Protein AF-A0A356D2C2-F1 (afdb_monomer_lite)

Sequence (206 aa):
MMIPSYLPSLNVTQFNHLFMDIIKPDIFETLCISARNGDFYSIEALNNIALRQDAIGQQAENELFNLFSGNQ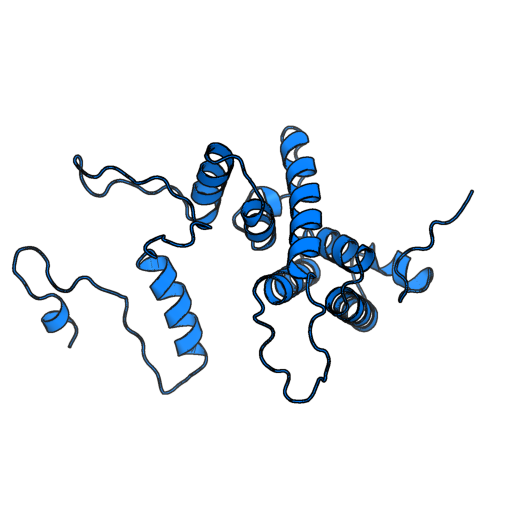SEKKGSANKIQKGVDSEIQKASLALYNIAHHNRTKNNNDMQKLHAPSKLLYIAGSTLTNITEKQALSMLLIGNQSAQSPNEQLGELDIWGENRMLQTDEINATTKKIARGTPDISINFPIGITHSHDNILNEII

pLDDT: mean 81.36, std 14.64, range [29.45, 95.75]

Secondary structure (DSSP, 8-state):
-PPP---TT--HHHHHHTTSSS--HHHHHHHHHHHHTT-HHHHHHHHHHHT-SSHHHHHHHHHHHHHHH------TT---PPPTTHHHHHHHHHHHHHHHHHHTTTS--GGGGGGTSS-HHHHHHHTT---HHHHHHHHHHHH-----SSTT--PPP--TT-TTPPPPHHHHHHHHHHHHHT-TT---PPP--SEETTEETHHHH-

Foldseek 3Di:
DDDPPADPQDDPVLVVLLPDPDRDPVSLVSLLLCLQQVNLRSLLSLLLCLLDPDPSVVVSLVSLLCLLVVVPDPPPPDPRDRPPCSNVSNQVSLLVLLVVCVVCVVPPDSSRVCSQAQGSSVVSPLLPDPDLVVQQVSQCRNPNDDDDPDPPDDDDRRHPNDPPDDDDQVRVCVVVVVVCVVPVVDDDDRDDDQDDPNDGVVVVVD

Structure (mmCIF, N/CA/C/O backbone):
data_AF-A0A356D2C2-F1
#
_entry.id   AF-A0A356D2C2-F1
#
loop_
_atom_site.group_PDB
_atom_site.id
_atom_site.type_symbol
_atom_site.label_atom_id
_atom_site.label_alt_id
_atom_site.label_comp_id
_atom_site.label_asym_id
_atom_site.label_entity_id
_atom_site.label_seq_id
_atom_site.pdbx_PDB_ins_code
_atom_site.Cartn_x
_atom_site.Cartn_y
_atom_site.Cartn_z
_atom_site.occupancy
_atom_site.B_iso_or_equiv
_atom_site.auth_seq_id
_atom_site.auth_comp_id
_atom_site.auth_asym_id
_atom_site.auth_atom_id
_atom_site.pdbx_PDB_model_num
ATOM 1 N N . MET A 1 1 ? -10.088 12.206 36.107 1.00 31.97 1 MET A N 1
ATOM 2 C CA . MET A 1 1 ? -9.794 11.257 35.015 1.00 31.97 1 MET A CA 1
ATOM 3 C C . MET A 1 1 ? -10.640 11.684 33.822 1.00 31.97 1 MET A C 1
ATOM 5 O O . MET A 1 1 ? -11.818 11.364 33.782 1.00 31.97 1 MET A O 1
ATOM 9 N N . MET A 1 2 ? -10.108 12.564 32.966 1.00 29.45 2 MET A N 1
ATOM 10 C CA . MET A 1 2 ? -10.837 13.078 31.798 1.00 29.45 2 MET A CA 1
ATOM 11 C C . MET A 1 2 ? -10.740 12.057 30.672 1.00 29.45 2 MET A C 1
ATOM 13 O O . MET A 1 2 ? -9.641 11.650 30.310 1.00 29.45 2 MET A O 1
ATOM 17 N N . ILE A 1 3 ? -11.892 11.646 30.158 1.00 33.12 3 ILE A N 1
ATOM 18 C CA . ILE A 1 3 ? -12.034 10.825 28.959 1.00 33.12 3 ILE A CA 1
ATOM 19 C C . ILE A 1 3 ? -11.766 11.763 27.772 1.00 33.12 3 ILE A C 1
ATOM 21 O O . ILE A 1 3 ? -12.518 12.728 27.622 1.00 33.12 3 ILE A O 1
ATOM 25 N N . PRO A 1 4 ? -10.718 11.561 26.954 1.00 40.91 4 PRO A N 1
ATOM 26 C CA . PRO A 1 4 ? -10.576 12.316 25.719 1.00 40.91 4 PRO A CA 1
ATOM 27 C C . PRO A 1 4 ? -11.772 12.013 24.820 1.00 40.91 4 PRO A C 1
ATOM 29 O O . PRO A 1 4 ? -12.200 10.870 24.686 1.00 40.91 4 PRO A O 1
ATOM 32 N N . SER A 1 5 ? -12.351 13.048 24.236 1.00 42.09 5 SER A N 1
ATOM 33 C CA . SER A 1 5 ? -13.370 12.962 23.198 1.00 42.09 5 SER A CA 1
ATOM 34 C C . SER A 1 5 ? -12.773 12.283 21.959 1.00 42.09 5 SER A C 1
ATOM 36 O O . SER A 1 5 ? -12.148 12.939 21.130 1.00 42.09 5 SER A O 1
ATOM 38 N N . TYR A 1 6 ? -12.901 10.959 21.888 1.00 53.69 6 TYR A N 1
ATOM 39 C CA . TYR A 1 6 ? -12.392 10.114 20.810 1.00 53.69 6 TYR A CA 1
ATOM 40 C C . TYR A 1 6 ? -13.394 10.043 19.655 1.00 53.69 6 TYR A C 1
ATOM 42 O O . TYR A 1 6 ? -14.570 9.824 19.910 1.00 53.69 6 TYR A O 1
ATOM 50 N N . LEU A 1 7 ? -12.901 10.187 18.416 1.00 57.88 7 LEU A N 1
ATOM 51 C CA . LEU A 1 7 ? -13.598 9.964 17.136 1.00 57.88 7 LEU A CA 1
ATOM 52 C C . LEU A 1 7 ? -15.005 10.596 17.055 1.00 57.88 7 LEU A C 1
ATOM 54 O O . LEU A 1 7 ? -15.968 9.989 17.516 1.00 57.88 7 LEU A O 1
ATOM 58 N N . PRO A 1 8 ? -15.179 11.767 16.412 1.00 59.25 8 PRO A N 1
ATOM 59 C CA . PRO A 1 8 ? -16.431 12.533 16.465 1.00 59.25 8 PRO A CA 1
ATOM 60 C C . PRO A 1 8 ? -17.688 11.805 15.944 1.00 59.25 8 PRO A C 1
ATOM 62 O O . PRO A 1 8 ? -18.794 12.302 16.146 1.00 59.25 8 PRO A O 1
ATOM 65 N N . SER A 1 9 ? -17.554 10.640 15.303 1.00 63.78 9 SER A N 1
ATOM 66 C CA . SER A 1 9 ? -18.664 9.811 14.814 1.00 63.78 9 SER A CA 1
ATOM 67 C C . SER A 1 9 ? -18.968 8.555 15.639 1.00 63.78 9 SER A C 1
ATOM 69 O O . SER A 1 9 ? -20.024 7.956 15.430 1.00 63.78 9 SER A O 1
ATOM 71 N N . LEU A 1 10 ? -18.092 8.132 16.558 1.00 72.19 10 LEU A N 1
ATOM 72 C CA . LEU A 1 10 ? -18.244 6.868 17.284 1.00 72.19 10 LEU A CA 1
ATOM 73 C C . LEU A 1 10 ? -18.564 7.113 18.760 1.00 72.19 10 LEU A C 1
ATOM 75 O O . LEU A 1 10 ? -17.909 7.891 19.445 1.00 72.19 10 LEU A O 1
ATOM 79 N N . ASN A 1 11 ? -19.560 6.399 19.284 1.00 78.50 11 ASN A N 1
ATOM 80 C CA . ASN A 1 11 ? -19.806 6.378 20.724 1.00 78.50 11 ASN A CA 1
ATOM 81 C C . ASN A 1 11 ? -18.763 5.510 21.457 1.00 78.50 11 ASN A C 1
ATOM 83 O O . ASN A 1 11 ? -18.044 4.722 20.845 1.00 78.50 11 ASN A O 1
ATOM 87 N N . VAL A 1 12 ? -18.707 5.607 22.789 1.00 75.81 12 VAL A N 1
ATOM 88 C CA . VAL A 1 12 ? -17.716 4.893 23.624 1.00 75.81 12 VAL A CA 1
ATOM 89 C C . VAL A 1 12 ? -17.731 3.376 23.393 1.00 75.81 12 VAL A C 1
ATOM 91 O O . VAL A 1 12 ? -16.678 2.745 23.317 1.00 75.81 12 VAL A O 1
ATOM 94 N N . THR A 1 13 ? -18.911 2.771 23.241 1.00 76.88 13 THR A N 1
ATOM 95 C CA . THR A 1 13 ? -19.039 1.331 22.977 1.00 76.88 13 THR A CA 1
ATOM 96 C C . THR A 1 13 ? -18.493 0.962 21.599 1.00 76.88 13 THR A C 1
ATOM 98 O O . THR A 1 13 ? -17.830 -0.063 21.459 1.00 76.88 13 THR A O 1
ATOM 101 N N . GLN A 1 14 ? -18.733 1.797 20.587 1.00 75.19 14 GLN A N 1
ATOM 102 C CA . GLN A 1 14 ? -18.210 1.602 19.237 1.00 75.19 14 GLN A CA 1
ATOM 103 C C . GLN A 1 14 ? -16.695 1.824 19.169 1.00 75.19 14 GLN A C 1
ATOM 105 O O . GLN A 1 14 ? -16.006 1.050 18.512 1.00 75.19 14 GLN A O 1
ATOM 110 N N . PHE A 1 15 ? -16.170 2.819 19.890 1.00 75.62 15 PHE A N 1
ATOM 111 C CA . PHE A 1 15 ? -14.734 3.069 20.019 1.00 75.62 15 PHE A CA 1
ATOM 112 C C . PHE A 1 15 ? -14.008 1.862 20.618 1.00 75.62 15 PHE A C 1
ATOM 114 O O . PHE A 1 15 ? -13.053 1.360 20.032 1.00 75.62 15 PHE A O 1
ATOM 121 N N . ASN A 1 16 ? -14.505 1.330 21.738 1.00 75.19 16 ASN A N 1
ATOM 122 C CA . ASN A 1 16 ? -13.913 0.151 22.376 1.00 75.19 16 ASN A CA 1
ATOM 123 C C . ASN A 1 16 ? -13.924 -1.079 21.451 1.00 75.19 16 ASN A C 1
ATOM 125 O O . ASN A 1 16 ? -13.032 -1.920 21.522 1.00 75.19 16 ASN A O 1
ATOM 129 N N . HIS A 1 17 ? -14.898 -1.160 20.541 1.00 76.44 17 HIS A N 1
ATOM 130 C CA . HIS A 1 17 ? -15.003 -2.243 19.569 1.00 76.44 17 HIS A CA 1
ATOM 131 C C . HIS A 1 17 ? -13.906 -2.214 18.489 1.00 76.44 17 HIS A C 1
ATOM 133 O O . HIS A 1 17 ? -13.662 -3.237 17.849 1.00 76.44 17 HIS A O 1
ATOM 139 N N . LEU A 1 18 ? -13.232 -1.077 18.276 1.00 76.00 18 LEU A N 1
ATOM 140 C CA . LEU A 1 18 ? -12.108 -0.974 17.334 1.00 76.00 18 LEU A CA 1
ATOM 141 C C . LEU A 1 18 ? -10.886 -1.782 17.793 1.00 76.00 18 LEU A C 1
ATOM 143 O O . LEU A 1 18 ? -10.078 -2.202 16.968 1.00 76.00 18 LEU A O 1
ATOM 147 N N . PHE A 1 19 ? -10.779 -2.030 19.099 1.00 75.69 19 PHE A N 1
ATOM 148 C CA . PHE A 1 19 ? -9.693 -2.791 19.718 1.00 75.69 19 PHE A CA 1
ATOM 149 C C . PHE A 1 19 ? -10.025 -4.278 19.890 1.00 75.69 19 PHE A C 1
ATOM 151 O O . PHE A 1 19 ? -9.239 -5.016 20.475 1.00 75.69 19 PHE A O 1
ATOM 158 N N . MET A 1 20 ? -11.189 -4.726 19.410 1.00 76.00 20 MET A N 1
ATOM 159 C CA . MET A 1 20 ? -11.561 -6.139 19.426 1.00 76.00 20 MET A CA 1
ATOM 160 C C . MET A 1 20 ? -10.978 -6.878 18.215 1.00 76.00 20 MET A C 1
ATOM 162 O O . MET A 1 20 ? -10.818 -6.312 17.127 1.00 76.00 20 MET A O 1
ATOM 166 N N . ASP A 1 21 ? -10.757 -8.184 18.378 1.00 70.44 21 ASP A N 1
ATOM 167 C CA . ASP A 1 21 ? -10.304 -9.076 17.300 1.00 70.44 21 ASP A CA 1
ATOM 168 C C . ASP A 1 21 ? -11.266 -9.083 16.109 1.00 70.44 21 ASP A C 1
ATOM 170 O O . ASP A 1 21 ? -10.861 -9.270 14.968 1.00 70.44 21 ASP A O 1
ATOM 174 N N . ILE A 1 22 ? -12.549 -8.815 16.340 1.00 79.69 22 ILE A N 1
ATOM 175 C CA . ILE A 1 22 ? -13.546 -8.663 15.284 1.00 79.69 22 ILE A CA 1
ATOM 176 C C . ILE A 1 22 ? -14.111 -7.254 15.395 1.00 79.69 22 ILE A C 1
ATOM 178 O O . ILE A 1 22 ? -14.703 -6.913 16.414 1.00 79.69 22 ILE A O 1
ATOM 182 N N . ILE A 1 23 ? -13.955 -6.442 14.347 1.00 83.44 23 ILE A N 1
ATOM 183 C CA . ILE A 1 23 ? -14.614 -5.136 14.232 1.00 83.44 23 ILE A CA 1
ATOM 184 C C . ILE A 1 23 ? -15.923 -5.339 13.469 1.00 83.44 23 ILE A C 1
ATOM 186 O O . ILE A 1 23 ? -15.938 -5.972 12.413 1.00 83.44 23 ILE A O 1
ATOM 190 N N . LYS A 1 24 ? -17.039 -4.819 13.994 1.00 84.62 24 LYS A N 1
ATOM 191 C CA . LYS A 1 24 ? -18.325 -4.886 13.287 1.00 84.62 24 LYS A CA 1
ATOM 192 C C . LYS A 1 24 ? -18.246 -4.096 11.971 1.00 84.62 24 LYS A C 1
ATOM 194 O O . LYS A 1 24 ? -17.762 -2.961 12.010 1.00 84.62 24 LYS A O 1
ATOM 199 N N . PRO A 1 25 ? -18.772 -4.630 10.852 1.00 85.56 25 PRO A N 1
ATOM 200 C CA . PRO A 1 25 ? -18.730 -3.958 9.552 1.00 85.56 25 PRO A CA 1
ATOM 201 C C . PRO A 1 25 ? -19.264 -2.522 9.585 1.00 85.56 25 PRO A C 1
ATOM 203 O O . PRO A 1 25 ? -18.605 -1.625 9.073 1.00 85.56 25 PRO A O 1
ATOM 206 N N . ASP A 1 26 ? -20.380 -2.282 10.278 1.00 85.00 26 ASP A N 1
ATOM 207 C CA . ASP A 1 26 ? -21.005 -0.954 10.360 1.00 85.00 26 ASP A CA 1
ATOM 208 C C . ASP A 1 26 ? -20.101 0.086 11.050 1.00 85.00 26 ASP A C 1
ATOM 210 O O . ASP A 1 26 ? -20.055 1.256 10.663 1.00 85.00 26 ASP A O 1
ATOM 214 N N . ILE A 1 27 ? -19.343 -0.339 12.071 1.00 85.81 27 ILE A N 1
ATOM 215 C CA . ILE A 1 27 ? -18.403 0.527 12.802 1.00 85.81 27 ILE A CA 1
ATOM 216 C C . ILE A 1 27 ? -17.216 0.863 11.899 1.00 85.81 27 ILE A C 1
ATOM 218 O O . ILE A 1 27 ? -16.795 2.018 11.830 1.00 85.81 27 ILE A O 1
ATOM 222 N N . PHE A 1 28 ? -16.705 -0.138 11.180 1.00 88.19 28 PHE A N 1
ATOM 223 C CA . PHE A 1 28 ? -15.621 0.045 10.224 1.00 88.19 28 PHE A CA 1
ATOM 224 C C . PHE A 1 28 ? -16.032 0.971 9.069 1.00 88.19 28 PHE A C 1
ATOM 226 O O . PHE A 1 28 ? -15.293 1.887 8.720 1.00 88.19 28 PHE A O 1
ATOM 233 N N . GLU A 1 29 ? -17.236 0.805 8.519 1.00 88.19 29 GLU A N 1
ATOM 234 C CA . GLU A 1 29 ? -17.764 1.689 7.478 1.00 88.19 29 GLU A CA 1
ATOM 235 C C . GLU A 1 29 ? -17.932 3.131 7.973 1.00 88.19 29 GLU A C 1
ATOM 237 O O . GLU A 1 29 ? -17.514 4.063 7.282 1.00 88.19 29 GLU A O 1
ATOM 242 N N . THR A 1 30 ? -18.459 3.322 9.186 1.00 88.19 30 THR A N 1
ATOM 243 C CA . THR A 1 30 ? -18.568 4.653 9.808 1.00 88.19 30 THR A CA 1
ATOM 244 C C . THR A 1 30 ? -17.202 5.332 9.909 1.00 88.19 30 THR A C 1
ATOM 246 O O . THR A 1 30 ? -17.056 6.497 9.535 1.00 88.19 30 THR A O 1
ATOM 249 N N . LEU A 1 31 ? -16.183 4.587 10.340 1.00 88.81 31 LEU A N 1
ATOM 250 C CA . LEU A 1 31 ? -14.813 5.078 10.440 1.00 88.81 31 LEU A CA 1
ATOM 251 C C . LEU A 1 31 ? -14.243 5.484 9.068 1.00 88.81 31 LEU A C 1
ATOM 253 O O . LEU A 1 31 ? -13.679 6.569 8.927 1.00 88.81 31 LEU A O 1
ATOM 257 N N . CYS A 1 32 ? -14.444 4.657 8.038 1.00 88.50 32 CYS A N 1
ATOM 258 C CA . CYS A 1 32 ? -14.030 4.958 6.665 1.00 88.50 32 CYS A CA 1
ATOM 259 C C . CYS A 1 32 ? -14.715 6.217 6.112 1.00 88.50 32 CYS A C 1
ATOM 261 O O . CYS A 1 32 ? -14.076 7.024 5.437 1.00 88.50 32 CYS A O 1
ATOM 263 N N . ILE A 1 33 ? -16.005 6.417 6.401 1.00 86.94 33 ILE A N 1
ATOM 264 C CA . ILE A 1 33 ? -16.740 7.628 6.006 1.00 86.94 33 ILE A CA 1
ATOM 265 C C . ILE A 1 33 ? -16.156 8.865 6.698 1.00 86.94 33 ILE A C 1
ATOM 267 O O . ILE A 1 33 ? -15.904 9.870 6.035 1.00 86.94 33 ILE A O 1
ATOM 271 N N . SER A 1 34 ? -15.899 8.801 8.004 1.00 87.31 34 SER A N 1
ATOM 272 C CA . SER A 1 34 ? -15.293 9.917 8.738 1.00 87.31 34 SER A CA 1
ATOM 273 C C . SER A 1 34 ? -13.891 10.254 8.227 1.00 87.31 34 SER A C 1
ATOM 275 O O . SER A 1 34 ? -13.589 11.427 8.009 1.00 87.31 34 SER A O 1
ATOM 277 N N . ALA A 1 35 ? -13.069 9.247 7.928 1.00 87.81 35 ALA A N 1
ATOM 278 C CA . ALA A 1 35 ? -11.748 9.455 7.341 1.00 87.81 35 ALA A CA 1
ATOM 279 C C . ALA A 1 35 ? -11.811 10.084 5.936 1.00 87.81 35 ALA A C 1
ATOM 281 O O . ALA A 1 35 ? -11.044 10.998 5.637 1.00 87.81 35 ALA A O 1
ATOM 282 N N . ARG A 1 36 ? -12.769 9.675 5.088 1.00 86.62 36 ARG A N 1
ATOM 283 C CA . ARG A 1 36 ? -13.028 10.299 3.769 1.00 86.62 36 ARG A CA 1
ATOM 284 C C . ARG A 1 36 ? -13.369 11.785 3.865 1.00 86.62 36 ARG A C 1
ATOM 286 O O . ARG A 1 36 ? -13.024 12.556 2.970 1.00 86.62 36 ARG A O 1
ATOM 293 N N . ASN A 1 37 ? -14.032 12.173 4.951 1.00 84.56 37 ASN A N 1
ATOM 294 C CA . ASN A 1 37 ? -14.386 13.560 5.238 1.00 84.56 37 ASN A CA 1
ATOM 295 C C . ASN A 1 37 ? -13.216 14.366 5.837 1.00 84.56 37 ASN A C 1
ATOM 297 O O . ASN A 1 37 ? -13.381 15.553 6.106 1.00 84.56 37 ASN A O 1
ATOM 301 N N . GLY A 1 38 ? -12.043 13.752 6.031 1.00 82.31 38 GLY A N 1
ATOM 302 C CA . GLY A 1 38 ? -10.857 14.412 6.577 1.00 82.31 38 GLY A CA 1
ATOM 303 C C . GLY A 1 38 ? -10.803 14.472 8.097 1.00 82.31 38 GLY A C 1
ATOM 304 O O . GLY A 1 38 ? -10.071 15.298 8.635 1.00 82.31 38 GLY A O 1
ATOM 305 N N . ASP A 1 39 ? -11.549 13.618 8.804 1.00 87.94 39 ASP A N 1
ATOM 306 C CA . ASP A 1 39 ? -11.400 13.512 10.254 1.00 87.94 39 ASP A CA 1
ATOM 307 C C . ASP A 1 39 ? -10.049 12.880 10.618 1.00 87.94 39 ASP A C 1
ATOM 309 O O . ASP A 1 39 ? -9.803 11.697 10.366 1.00 87.94 39 ASP A O 1
ATOM 313 N N . PHE A 1 40 ? -9.186 13.682 11.240 1.00 86.50 40 PHE A N 1
ATOM 314 C CA . PHE A 1 40 ? -7.829 13.298 11.621 1.00 86.50 40 PHE A CA 1
ATOM 315 C C . PHE A 1 40 ? -7.801 12.058 12.525 1.00 86.50 40 PHE A C 1
ATOM 317 O O . PHE A 1 40 ? -7.078 11.104 12.245 1.00 86.50 40 PHE A O 1
ATOM 324 N N . TYR A 1 41 ? -8.639 12.022 13.564 1.00 88.06 41 TYR A N 1
ATOM 325 C CA . TYR A 1 41 ? -8.669 10.896 14.499 1.00 88.06 41 TYR A CA 1
ATOM 326 C C . TYR A 1 41 ? -9.104 9.598 13.813 1.00 88.06 41 TYR A C 1
ATOM 328 O O . TYR A 1 41 ? -8.574 8.530 14.118 1.00 88.06 41 TYR A O 1
ATOM 336 N N . SER A 1 42 ? -10.043 9.674 12.866 1.00 90.19 42 SER A N 1
ATOM 337 C CA . SER A 1 42 ? -10.487 8.516 12.083 1.00 90.19 42 SER A CA 1
ATOM 338 C C . SER A 1 42 ? -9.383 7.999 11.173 1.00 90.19 42 SER A C 1
ATOM 340 O O . SER A 1 42 ? -9.207 6.787 11.050 1.00 90.19 42 SER A O 1
ATOM 342 N N . ILE A 1 43 ? -8.603 8.904 10.579 1.00 90.81 43 ILE A N 1
ATOM 343 C CA . ILE A 1 43 ? -7.419 8.559 9.788 1.00 90.81 43 ILE A CA 1
ATOM 344 C C . ILE A 1 43 ? -6.361 7.878 10.667 1.00 90.81 43 ILE A C 1
ATOM 346 O O . ILE A 1 43 ? -5.820 6.846 10.266 1.00 90.81 43 ILE A O 1
ATOM 350 N N . GLU A 1 44 ? -6.088 8.391 11.869 1.00 90.62 44 GLU A N 1
ATOM 351 C CA . GLU A 1 44 ? -5.161 7.758 12.819 1.00 90.62 44 GLU A CA 1
ATOM 352 C C . GLU A 1 44 ? -5.647 6.374 13.269 1.00 90.62 44 GLU A C 1
ATOM 354 O O . GLU A 1 44 ? -4.880 5.409 13.284 1.00 90.62 44 GLU A O 1
ATOM 359 N N . ALA A 1 45 ? -6.932 6.241 13.599 1.00 90.94 45 ALA A N 1
ATOM 360 C CA . ALA A 1 45 ? -7.521 4.966 13.989 1.00 90.94 45 ALA A CA 1
ATOM 361 C C . ALA A 1 45 ? -7.457 3.938 12.847 1.00 90.94 45 ALA A C 1
ATOM 363 O O . ALA A 1 45 ? -7.081 2.790 13.086 1.00 90.94 45 ALA A O 1
ATOM 364 N N . LEU A 1 46 ? -7.740 4.341 11.602 1.00 92.69 46 LEU A N 1
ATOM 365 C CA . LEU A 1 46 ? -7.561 3.477 10.430 1.00 92.69 46 LEU A CA 1
ATOM 366 C C . LEU A 1 46 ? -6.103 3.079 10.221 1.00 92.69 46 LEU A C 1
ATOM 368 O O . LEU A 1 46 ? -5.846 1.922 9.902 1.00 92.69 46 LEU A O 1
ATOM 372 N N . ASN A 1 47 ? -5.156 4.000 10.416 1.00 92.62 47 ASN A N 1
ATOM 373 C CA . ASN A 1 47 ? -3.723 3.709 10.330 1.00 92.62 47 ASN A CA 1
ATOM 374 C C . ASN A 1 47 ? -3.313 2.637 11.351 1.00 92.62 47 ASN A C 1
ATOM 376 O O . ASN A 1 47 ? -2.609 1.693 11.001 1.00 92.62 47 ASN A O 1
ATOM 380 N N . ASN A 1 48 ? -3.820 2.721 12.583 1.00 90.75 48 ASN A N 1
ATOM 381 C CA . ASN A 1 48 ? -3.589 1.697 13.602 1.00 90.75 48 ASN A CA 1
ATOM 382 C C . ASN A 1 48 ? -4.238 0.353 13.239 1.00 90.75 48 ASN A C 1
ATOM 384 O O . ASN A 1 48 ? -3.597 -0.689 13.352 1.00 90.75 48 ASN A O 1
ATOM 388 N N . ILE A 1 49 ? -5.486 0.352 12.756 1.00 91.88 49 ILE A N 1
ATOM 389 C CA . ILE A 1 49 ? -6.165 -0.876 12.308 1.00 91.88 49 ILE A CA 1
ATOM 390 C C . ILE A 1 49 ? -5.409 -1.511 11.135 1.00 91.88 49 ILE A C 1
ATOM 392 O O . ILE A 1 49 ? -5.280 -2.732 11.086 1.00 91.88 49 ILE A O 1
ATOM 396 N N . ALA A 1 50 ? -4.863 -0.705 10.222 1.00 93.50 50 ALA A N 1
ATOM 397 C CA . ALA A 1 50 ? -4.114 -1.174 9.062 1.00 93.50 50 ALA A CA 1
ATOM 398 C C . ALA A 1 50 ? -2.863 -1.985 9.427 1.00 93.50 50 ALA A C 1
ATOM 400 O O . ALA A 1 50 ? -2.440 -2.807 8.615 1.00 93.50 50 ALA A O 1
ATOM 401 N N . LEU A 1 51 ? -2.308 -1.819 10.634 1.00 90.75 51 LEU A N 1
ATOM 402 C CA . LEU A 1 51 ? -1.181 -2.617 11.131 1.00 90.75 51 LEU A CA 1
ATOM 403 C C . LEU A 1 51 ? -1.544 -4.087 11.390 1.00 90.75 51 LEU A C 1
ATOM 405 O O . LEU A 1 51 ? -0.662 -4.948 11.363 1.00 90.75 51 LEU A O 1
ATOM 409 N N . ARG A 1 52 ? -2.832 -4.399 11.590 1.00 90.06 52 ARG A N 1
ATOM 410 C CA . ARG A 1 52 ? -3.301 -5.777 11.786 1.00 90.06 52 ARG A CA 1
ATOM 411 C C . ARG A 1 52 ? -2.972 -6.640 10.565 1.00 90.06 52 ARG A C 1
ATOM 413 O O . ARG A 1 52 ? -3.054 -6.195 9.417 1.00 90.06 52 ARG A O 1
ATOM 420 N N . GLN A 1 53 ? -2.644 -7.904 10.825 1.00 88.38 53 GLN A N 1
ATOM 421 C CA . GLN A 1 53 ? -2.312 -8.898 9.792 1.00 88.38 53 GLN A CA 1
ATOM 422 C C . GLN A 1 53 ? -3.534 -9.670 9.272 1.00 88.38 53 GLN A C 1
ATOM 424 O O . GLN A 1 53 ? -3.410 -10.540 8.415 1.00 88.38 53 GLN A O 1
ATOM 429 N N . ASP A 1 54 ? -4.719 -9.374 9.797 1.00 89.44 54 ASP A N 1
ATOM 430 C CA . ASP A 1 54 ? -5.965 -10.016 9.395 1.00 89.44 54 ASP A CA 1
ATOM 431 C C . ASP A 1 54 ? -6.652 -9.301 8.217 1.00 89.44 54 ASP A C 1
ATOM 433 O O . ASP A 1 54 ? -6.186 -8.291 7.678 1.00 89.44 54 ASP A O 1
ATOM 437 N N . ALA A 1 55 ? -7.803 -9.842 7.809 1.00 90.19 55 ALA A N 1
ATOM 438 C CA . ALA A 1 55 ? -8.597 -9.304 6.710 1.00 90.19 55 ALA A CA 1
ATOM 439 C C . ALA A 1 55 ? -9.044 -7.851 6.947 1.00 90.19 55 ALA A C 1
ATOM 441 O O . ALA A 1 55 ? -9.101 -7.076 5.993 1.00 90.19 55 ALA A O 1
ATOM 442 N N . ILE A 1 56 ? -9.330 -7.465 8.196 1.00 89.94 56 ILE A N 1
ATOM 443 C CA . ILE A 1 56 ? -9.747 -6.099 8.536 1.00 89.94 56 ILE A CA 1
ATOM 444 C C . ILE A 1 56 ? -8.569 -5.134 8.402 1.00 89.94 56 ILE A C 1
ATOM 446 O O . ILE A 1 56 ? -8.718 -4.068 7.807 1.00 89.94 56 ILE A O 1
ATOM 450 N N . GLY A 1 57 ? -7.378 -5.525 8.858 1.00 91.62 57 GLY A N 1
ATOM 451 C CA . GLY A 1 57 ? -6.160 -4.749 8.642 1.00 91.62 57 GLY A CA 1
ATOM 452 C C . GLY A 1 57 ? -5.839 -4.567 7.162 1.00 91.62 57 GLY A C 1
ATOM 453 O O . GLY A 1 57 ? -5.495 -3.466 6.733 1.00 91.62 57 GLY A O 1
ATOM 454 N N . GLN A 1 58 ? -6.019 -5.608 6.343 1.00 92.75 58 GLN A N 1
ATOM 455 C CA . GLN A 1 58 ? -5.857 -5.492 4.891 1.00 92.75 58 GLN A CA 1
ATOM 456 C C . GLN A 1 58 ? -6.897 -4.555 4.258 1.00 92.75 58 GLN A C 1
ATOM 458 O O . GLN A 1 58 ? -6.566 -3.801 3.342 1.00 92.75 58 GLN A O 1
ATOM 463 N N . GLN A 1 59 ? -8.148 -4.586 4.725 1.00 92.88 59 GLN A N 1
ATOM 464 C CA . GLN A 1 59 ? -9.201 -3.678 4.263 1.00 92.88 59 GLN A CA 1
ATOM 465 C C . GLN A 1 59 ? -8.904 -2.223 4.639 1.00 92.88 59 GLN A C 1
ATOM 467 O O . GLN A 1 59 ? -9.022 -1.353 3.780 1.00 92.88 59 GLN A O 1
ATOM 472 N N . ALA A 1 60 ? -8.471 -1.964 5.875 1.00 93.56 60 ALA A N 1
ATOM 473 C CA . ALA A 1 60 ? -8.091 -0.629 6.337 1.00 93.56 60 ALA A CA 1
ATOM 474 C C . ALA A 1 60 ? -6.907 -0.071 5.539 1.00 93.56 60 ALA A C 1
ATOM 476 O O . ALA A 1 60 ? -6.949 1.062 5.066 1.00 93.56 60 ALA A O 1
ATOM 477 N N . GLU A 1 61 ? -5.886 -0.896 5.313 1.00 95.44 61 GLU A N 1
ATOM 478 C CA . GLU A 1 61 ? -4.736 -0.542 4.485 1.00 95.44 61 GLU A CA 1
ATOM 479 C C . GLU A 1 61 ? -5.141 -0.232 3.033 1.00 95.44 61 GLU A C 1
ATOM 481 O O . GLU A 1 61 ? -4.662 0.733 2.435 1.00 95.44 61 GLU A O 1
ATOM 486 N N . ASN A 1 62 ? -6.049 -1.027 2.459 1.00 94.12 62 ASN A N 1
ATOM 487 C CA . ASN A 1 62 ? -6.577 -0.778 1.120 1.00 94.12 62 ASN A CA 1
ATOM 488 C C . ASN A 1 62 ? -7.359 0.536 1.054 1.00 94.12 62 ASN A C 1
ATOM 490 O O . ASN A 1 62 ? -7.187 1.282 0.094 1.00 94.12 62 ASN A O 1
ATOM 494 N N . GLU A 1 63 ? -8.197 0.821 2.052 1.00 92.56 63 GLU A N 1
ATOM 495 C CA . GLU A 1 63 ? -8.968 2.061 2.112 1.00 92.56 63 GLU A CA 1
ATOM 496 C C . GLU A 1 63 ? -8.044 3.279 2.213 1.00 92.56 63 GLU A C 1
ATOM 498 O O . GLU A 1 63 ? -8.168 4.189 1.397 1.00 92.56 63 GLU A O 1
ATOM 503 N N . LEU A 1 64 ? -7.067 3.269 3.128 1.00 94.06 64 LEU A N 1
ATOM 504 C CA . LEU A 1 64 ? -6.073 4.342 3.250 1.00 94.06 64 LEU A CA 1
ATOM 505 C C . LEU A 1 64 ? -5.331 4.575 1.934 1.00 94.06 64 LEU A C 1
ATOM 507 O O . LEU A 1 64 ? -5.197 5.714 1.496 1.00 94.06 64 LEU A O 1
ATOM 511 N N . PHE A 1 65 ? -4.897 3.504 1.267 1.00 94.06 65 PHE A N 1
ATOM 512 C CA . PHE A 1 65 ? -4.213 3.618 -0.017 1.00 94.06 65 PHE A CA 1
ATOM 513 C C . PHE A 1 65 ? -5.120 4.154 -1.128 1.00 94.06 65 PHE A C 1
ATOM 515 O O . PHE A 1 65 ? -4.668 4.934 -1.963 1.00 94.06 65 PHE A O 1
ATOM 522 N N . ASN A 1 66 ? -6.398 3.773 -1.153 1.00 90.88 66 ASN A N 1
ATOM 523 C CA . ASN A 1 66 ? -7.359 4.301 -2.123 1.00 90.88 66 ASN A CA 1
ATOM 524 C C . ASN A 1 66 ? -7.618 5.798 -1.901 1.00 90.88 66 ASN A C 1
ATOM 526 O O . ASN A 1 66 ? -7.705 6.545 -2.873 1.00 90.88 66 ASN A O 1
ATOM 530 N N . LEU A 1 67 ? -7.711 6.239 -0.641 1.00 89.50 67 LEU A N 1
ATOM 531 C CA . LEU A 1 67 ? -7.849 7.656 -0.291 1.00 89.50 67 LEU A CA 1
ATOM 532 C C . LEU A 1 67 ? -6.593 8.451 -0.653 1.00 89.50 67 LEU A C 1
ATOM 534 O O . LEU A 1 67 ? -6.699 9.510 -1.261 1.00 89.50 67 LEU A O 1
ATOM 538 N N . PHE A 1 68 ? -5.419 7.907 -0.340 1.00 91.94 68 PHE A N 1
ATOM 539 C CA . PHE A 1 68 ? -4.125 8.501 -0.660 1.00 91.94 68 PHE A CA 1
ATOM 540 C C . PHE A 1 68 ? -3.880 8.620 -2.175 1.00 91.94 68 PHE A C 1
ATOM 542 O O . PHE A 1 68 ? -3.467 9.667 -2.655 1.00 91.94 68 PHE A O 1
ATOM 549 N N . SER A 1 69 ? -4.154 7.560 -2.942 1.00 87.69 69 SER A N 1
ATOM 550 C CA . SER A 1 69 ? -3.901 7.521 -4.393 1.00 87.69 69 SER A CA 1
ATOM 551 C C . SER A 1 69 ? -4.966 8.227 -5.236 1.00 87.69 69 SER A C 1
ATOM 553 O O . SER A 1 69 ? -4.828 8.299 -6.454 1.00 87.69 69 SER A O 1
ATOM 555 N N . GLY A 1 70 ? -6.061 8.685 -4.623 1.00 81.44 70 GLY A N 1
ATOM 556 C CA . GLY A 1 70 ? -7.216 9.227 -5.342 1.00 81.44 70 GLY A CA 1
ATOM 557 C C . GLY A 1 70 ? -8.017 8.182 -6.134 1.00 81.44 70 GLY A C 1
ATOM 558 O O . GLY A 1 70 ? -8.987 8.540 -6.796 1.00 81.44 70 GLY A O 1
ATOM 559 N N . ASN A 1 71 ? -7.672 6.890 -6.044 1.00 62.97 71 ASN A N 1
ATOM 560 C CA . ASN A 1 71 ? -8.316 5.782 -6.763 1.00 62.97 71 ASN A CA 1
ATOM 561 C C . ASN A 1 71 ? -9.621 5.294 -6.112 1.00 62.97 71 ASN A C 1
ATOM 563 O O . ASN A 1 71 ? -9.924 4.097 -6.121 1.00 62.97 71 ASN A O 1
ATOM 567 N N . GLN A 1 72 ? -10.442 6.190 -5.568 1.00 57.09 72 GLN A N 1
ATOM 568 C CA . GLN A 1 72 ? -11.837 5.833 -5.335 1.00 57.09 72 GLN A CA 1
ATOM 569 C C . GLN A 1 72 ? -12.524 5.890 -6.695 1.00 57.09 72 GLN A C 1
ATOM 571 O O . GLN A 1 72 ? -12.990 6.943 -7.128 1.00 57.09 72 GLN A O 1
ATOM 576 N N . SER A 1 73 ? -12.536 4.739 -7.382 1.00 41.50 73 SER A N 1
ATOM 577 C CA . SER A 1 73 ? -13.453 4.482 -8.487 1.00 41.50 73 SER A CA 1
ATOM 578 C C . SER A 1 73 ? -14.784 5.095 -8.109 1.00 41.50 73 SER A C 1
ATOM 580 O O . SER A 1 73 ? -15.282 4.805 -7.019 1.00 41.50 73 SER A O 1
ATOM 582 N N . GLU A 1 74 ? -15.315 5.940 -8.981 1.00 39.06 74 GLU A N 1
ATOM 583 C CA . GLU A 1 74 ? -16.684 6.412 -8.950 1.00 39.06 74 GLU A CA 1
ATOM 584 C C . GLU A 1 74 ? -17.603 5.297 -8.421 1.00 39.06 74 GLU A C 1
ATOM 586 O O . GLU A 1 74 ? -18.077 4.442 -9.172 1.00 39.06 74 GLU A O 1
ATOM 591 N N . LYS A 1 75 ? -17.898 5.286 -7.115 1.00 41.59 75 LYS A N 1
ATOM 592 C CA . LYS A 1 75 ? -19.144 4.705 -6.638 1.00 41.59 75 LYS A CA 1
ATOM 593 C C . LYS A 1 75 ? -20.186 5.658 -7.195 1.00 41.59 75 LYS A C 1
ATOM 595 O O . LYS A 1 75 ? -20.539 6.640 -6.543 1.00 41.59 75 LYS A O 1
ATOM 600 N N . LYS A 1 76 ? -20.554 5.425 -8.461 1.00 35.06 76 LYS A N 1
ATOM 601 C CA . LYS A 1 76 ? -21.574 6.142 -9.221 1.00 35.06 76 LYS A CA 1
ATOM 602 C C . LYS A 1 76 ? -22.757 6.371 -8.284 1.00 35.06 76 LYS A C 1
ATOM 604 O O . LYS A 1 76 ? -23.454 5.425 -7.934 1.00 35.06 76 LYS A O 1
ATOM 609 N N . GLY A 1 77 ? -22.912 7.610 -7.821 1.00 35.62 77 GLY A N 1
ATOM 610 C CA . GLY A 1 77 ? -24.006 8.031 -6.945 1.00 35.62 77 GLY A CA 1
ATOM 611 C C . GLY A 1 77 ? -23.635 8.528 -5.542 1.00 35.62 77 GLY A C 1
ATOM 612 O O . GLY A 1 77 ? -24.487 9.154 -4.921 1.00 35.62 77 GLY A O 1
ATOM 613 N N . SER A 1 78 ? -22.413 8.337 -5.028 1.00 40.59 78 SER A N 1
ATOM 614 C CA . SER A 1 78 ? -22.057 8.890 -3.709 1.00 40.59 78 SER A CA 1
ATOM 615 C C . SER A 1 78 ? -21.439 10.280 -3.862 1.00 40.59 78 SER A C 1
ATOM 617 O O . SER A 1 78 ? -20.278 10.417 -4.238 1.00 40.59 78 SER A O 1
ATOM 619 N N . ALA A 1 79 ? -22.211 11.317 -3.538 1.00 41.75 79 ALA A N 1
ATOM 620 C CA . ALA A 1 79 ? -21.826 12.733 -3.523 1.00 41.75 79 ALA A CA 1
ATOM 621 C C . ALA A 1 79 ? -20.750 13.100 -2.468 1.00 41.75 79 ALA A C 1
ATOM 623 O O . ALA A 1 79 ? -20.699 14.233 -1.995 1.00 41.75 79 ALA A O 1
ATOM 624 N N . ASN A 1 80 ? -19.880 12.162 -2.087 1.00 49.88 80 ASN A N 1
ATOM 625 C CA . ASN A 1 80 ? -18.838 12.379 -1.089 1.00 49.88 80 ASN A CA 1
ATOM 626 C C . ASN A 1 80 ? -17.537 12.723 -1.807 1.00 49.88 80 ASN A C 1
ATOM 628 O O . ASN A 1 80 ? -16.675 11.876 -2.037 1.00 49.88 80 ASN A O 1
ATOM 632 N N . LYS A 1 81 ? -17.427 13.993 -2.198 1.00 57.59 81 LYS A N 1
ATOM 633 C CA . LYS A 1 81 ? -16.166 14.601 -2.620 1.00 57.59 81 LYS A CA 1
ATOM 634 C C . LYS A 1 81 ? -15.148 14.398 -1.494 1.00 57.59 81 LYS A C 1
ATOM 636 O O . LYS A 1 81 ? -15.390 14.864 -0.385 1.00 57.59 81 LYS A O 1
ATOM 641 N N . ILE A 1 82 ? -14.041 13.703 -1.769 1.00 62.47 82 ILE A N 1
ATOM 642 C CA . ILE A 1 82 ? -12.943 13.567 -0.801 1.00 62.47 82 ILE A CA 1
ATOM 643 C C . ILE A 1 82 ? -12.496 14.977 -0.414 1.00 62.47 82 ILE A C 1
ATOM 645 O O . ILE A 1 82 ? -12.268 15.828 -1.285 1.00 62.47 82 ILE A O 1
ATOM 649 N N . GLN A 1 83 ? -12.421 15.238 0.889 1.00 65.38 83 GLN A N 1
ATOM 650 C CA . GLN A 1 83 ? -11.990 16.535 1.386 1.00 65.38 83 GLN A CA 1
ATOM 651 C C . GLN A 1 83 ? -10.548 16.792 0.920 1.00 65.38 83 GLN A C 1
ATOM 653 O O . GLN A 1 83 ? -9.675 15.929 1.014 1.00 65.38 83 GLN A O 1
ATOM 658 N N . LYS A 1 84 ? -10.283 17.986 0.383 1.00 69.50 84 LYS A N 1
ATOM 659 C CA . LYS A 1 84 ? -8.933 18.364 -0.056 1.00 69.50 84 LYS A CA 1
ATOM 660 C C . LYS A 1 84 ? -7.974 18.298 1.143 1.00 69.50 84 LYS A C 1
ATOM 662 O O . LYS A 1 84 ? -8.260 18.927 2.158 1.00 69.50 84 LYS A O 1
ATOM 667 N N . GLY A 1 85 ? -6.855 17.581 1.012 1.00 76.44 85 GLY A N 1
ATOM 668 C CA . GLY A 1 85 ? -5.832 17.442 2.059 1.00 76.44 85 GLY A CA 1
ATOM 669 C C . GLY A 1 85 ? -5.893 16.149 2.881 1.00 76.44 85 GLY A C 1
ATOM 670 O O . GLY A 1 85 ? -5.043 15.956 3.746 1.00 76.44 85 GLY A O 1
ATOM 671 N N . VAL A 1 86 ? -6.854 15.252 2.618 1.00 83.81 86 VAL A N 1
ATOM 672 C CA . VAL A 1 86 ? -6.927 13.917 3.253 1.00 83.81 86 VAL A CA 1
ATOM 673 C C . VAL A 1 86 ? -5.658 13.097 2.996 1.00 83.81 86 VAL A C 1
ATOM 675 O O . VAL A 1 86 ? -5.170 12.415 3.891 1.00 83.81 86 VAL A O 1
ATOM 678 N N . ASP A 1 87 ? -5.097 13.199 1.794 1.00 87.75 87 ASP A N 1
ATOM 679 C CA . ASP A 1 87 ? -3.829 12.593 1.392 1.00 87.75 87 ASP A CA 1
ATOM 680 C C . ASP A 1 87 ? -2.673 13.016 2.306 1.00 87.75 87 ASP A C 1
ATOM 682 O O . ASP A 1 87 ? -1.947 12.155 2.801 1.00 87.75 87 ASP A O 1
ATOM 686 N N . SER A 1 88 ? -2.562 14.315 2.607 1.00 89.38 88 SER A N 1
ATOM 687 C CA . SER A 1 88 ? -1.526 14.857 3.495 1.00 89.38 88 SER A CA 1
ATOM 688 C C . SER A 1 88 ? -1.681 14.383 4.943 1.00 89.38 88 SER A C 1
ATOM 690 O O . SER A 1 88 ? -0.688 14.095 5.611 1.00 89.38 88 SER A O 1
ATOM 692 N N . GLU A 1 89 ? -2.911 14.264 5.444 1.00 91.38 89 GLU A N 1
ATOM 693 C CA . GLU A 1 89 ? -3.155 13.761 6.802 1.00 91.38 89 GLU A CA 1
ATOM 694 C C . GLU A 1 89 ? -2.871 12.257 6.917 1.00 91.38 89 GLU A C 1
ATOM 696 O O . GLU A 1 89 ? -2.232 11.819 7.875 1.00 91.38 89 GLU A O 1
ATOM 701 N N . ILE A 1 90 ? -3.253 11.467 5.906 1.00 93.62 90 ILE A N 1
ATOM 702 C CA . ILE A 1 90 ? -2.899 10.041 5.819 1.00 93.62 90 ILE A CA 1
ATOM 703 C C . ILE A 1 90 ? -1.378 9.878 5.821 1.00 93.62 90 ILE A C 1
ATOM 705 O O . ILE A 1 90 ? -0.835 9.099 6.601 1.00 93.62 90 ILE A O 1
ATOM 709 N N . GLN A 1 91 ? -0.697 10.664 4.995 1.00 93.38 91 GLN A N 1
ATOM 710 C CA . GLN A 1 91 ? 0.753 10.740 4.911 1.00 93.38 91 GLN A CA 1
ATOM 711 C C . GLN A 1 91 ? 1.420 11.013 6.269 1.00 93.38 91 GLN A C 1
ATOM 713 O O . GLN A 1 91 ? 2.306 10.260 6.679 1.00 93.38 91 GLN A O 1
ATOM 718 N N . LYS A 1 92 ? 0.973 12.044 7.001 1.00 92.25 92 LYS A N 1
ATOM 719 C CA . LYS A 1 92 ? 1.500 12.383 8.336 1.00 92.25 92 LYS A CA 1
ATOM 720 C C . LYS A 1 92 ? 1.293 11.250 9.340 1.00 92.25 92 LYS A C 1
ATOM 722 O O . LYS A 1 92 ? 2.226 10.906 10.067 1.00 92.25 92 LYS A O 1
ATOM 727 N N . ALA A 1 93 ? 0.098 10.658 9.370 1.00 92.94 93 ALA A N 1
ATOM 728 C CA . ALA A 1 93 ? -0.224 9.563 10.281 1.00 92.94 93 ALA A CA 1
ATOM 729 C C . ALA A 1 93 ? 0.622 8.311 9.986 1.00 92.94 93 ALA A C 1
ATOM 731 O O . ALA A 1 93 ? 1.202 7.718 10.899 1.00 92.94 93 ALA A O 1
ATOM 732 N N . SER A 1 94 ? 0.768 7.942 8.710 1.00 94.38 94 SER A N 1
ATOM 733 C CA . SER A 1 94 ? 1.607 6.811 8.304 1.00 94.38 94 SER A CA 1
ATOM 734 C C . SER A 1 94 ? 3.091 7.055 8.601 1.00 94.38 94 SER A C 1
ATOM 736 O O . SER A 1 94 ? 3.777 6.142 9.061 1.00 94.38 94 SER A O 1
ATOM 738 N N . LEU A 1 95 ? 3.590 8.284 8.414 1.00 94.06 95 LEU A N 1
ATOM 739 C CA . LEU A 1 95 ? 4.963 8.651 8.773 1.00 94.06 95 LEU A CA 1
ATOM 740 C C . LEU A 1 95 ? 5.209 8.557 10.285 1.00 94.06 95 LEU A C 1
ATOM 742 O O . LEU A 1 95 ? 6.253 8.060 10.708 1.00 94.06 95 LEU A O 1
ATOM 746 N N . ALA A 1 96 ? 4.256 8.999 11.109 1.00 92.38 96 ALA A N 1
ATOM 747 C CA . ALA A 1 96 ? 4.361 8.886 12.562 1.00 92.38 96 ALA A CA 1
ATOM 748 C C . ALA A 1 96 ? 4.506 7.418 13.000 1.00 92.38 96 ALA A C 1
ATOM 750 O O . ALA A 1 96 ? 5.406 7.095 13.779 1.00 92.38 96 ALA A O 1
ATOM 751 N N . LEU A 1 97 ? 3.692 6.516 12.439 1.00 91.12 97 LEU A N 1
ATOM 752 C CA . LEU A 1 97 ? 3.802 5.077 12.692 1.00 91.12 97 LEU A CA 1
ATOM 753 C C . LEU A 1 97 ? 5.130 4.494 12.203 1.00 91.12 97 LEU A C 1
ATOM 755 O O . LEU A 1 97 ? 5.771 3.744 12.939 1.00 91.12 97 LEU A O 1
ATOM 759 N N . TYR A 1 98 ? 5.571 4.864 10.997 1.00 92.19 98 TYR A N 1
ATOM 760 C CA . TYR A 1 98 ? 6.868 4.447 10.467 1.00 92.19 98 TYR A CA 1
ATOM 761 C C . TYR A 1 98 ? 8.014 4.860 11.392 1.00 92.19 98 TYR A C 1
ATOM 763 O O . TYR A 1 98 ? 8.849 4.028 11.740 1.00 92.19 98 TYR A O 1
ATOM 771 N N . ASN A 1 99 ? 8.021 6.106 11.867 1.00 90.94 99 ASN A N 1
ATOM 772 C CA . ASN A 1 99 ? 9.035 6.586 12.799 1.00 90.94 99 ASN A CA 1
ATOM 773 C C . ASN A 1 99 ? 9.014 5.783 14.103 1.00 90.94 99 ASN A C 1
ATOM 775 O O . ASN A 1 99 ? 10.072 5.370 14.577 1.00 90.94 99 ASN A O 1
ATOM 779 N N . ILE A 1 100 ? 7.837 5.500 14.668 1.00 88.81 100 ILE A N 1
ATOM 780 C CA . ILE A 1 100 ? 7.716 4.669 15.875 1.00 88.81 100 ILE A CA 1
ATOM 781 C C . ILE A 1 100 ? 8.296 3.268 15.633 1.00 88.81 100 ILE A C 1
ATOM 783 O O . ILE A 1 100 ? 9.067 2.779 16.463 1.00 88.81 100 ILE A O 1
ATOM 787 N N . ALA A 1 101 ? 7.970 2.634 14.506 1.00 87.44 101 ALA A N 1
ATOM 788 C CA . ALA A 1 101 ? 8.485 1.314 14.149 1.00 87.44 101 ALA A CA 1
ATOM 789 C C . ALA A 1 101 ? 10.005 1.332 13.929 1.00 87.44 101 ALA A C 1
ATOM 791 O O . ALA A 1 101 ? 10.724 0.480 14.448 1.00 87.44 101 ALA A O 1
ATOM 792 N N . HIS A 1 102 ? 10.516 2.348 13.233 1.00 84.44 102 HIS A N 1
ATOM 793 C CA . HIS A 1 102 ? 11.938 2.514 12.957 1.00 84.44 102 HIS A CA 1
ATOM 794 C C . HIS A 1 1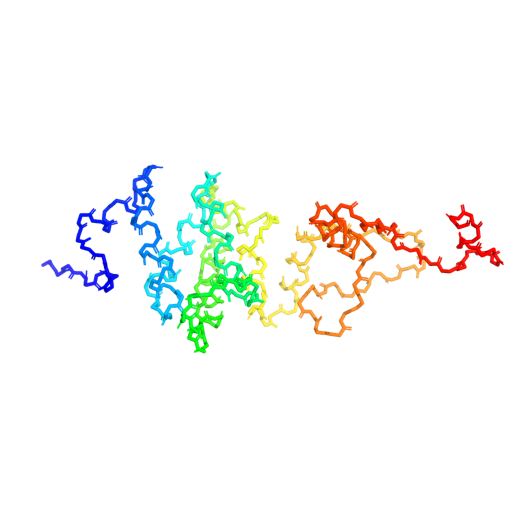02 ? 12.760 2.682 14.246 1.00 84.44 102 HIS A C 1
ATOM 796 O O . HIS A 1 102 ? 13.790 2.030 14.412 1.00 84.44 102 HIS A O 1
ATOM 802 N N . HIS A 1 103 ? 12.279 3.481 15.205 1.00 81.69 103 HIS A N 1
ATOM 803 C CA . HIS A 1 103 ? 12.943 3.661 16.504 1.00 81.69 103 HIS A CA 1
ATOM 804 C C . HIS A 1 103 ? 12.850 2.417 17.403 1.00 81.69 103 HIS A C 1
ATOM 806 O O . HIS A 1 103 ? 13.730 2.189 18.231 1.00 81.69 103 HIS A O 1
ATOM 812 N N . ASN A 1 104 ? 11.806 1.597 17.250 1.00 75.00 104 ASN A N 1
ATOM 813 C CA . ASN A 1 104 ? 11.608 0.374 18.034 1.00 75.00 104 ASN A CA 1
ATOM 814 C C . ASN A 1 104 ? 12.082 -0.903 17.319 1.00 75.00 104 ASN A C 1
ATOM 816 O O . ASN A 1 104 ? 11.792 -1.993 17.803 1.00 75.00 104 ASN A O 1
ATOM 820 N N . ARG A 1 105 ? 12.852 -0.794 16.226 1.00 66.69 105 ARG A N 1
ATOM 821 C CA . ARG A 1 105 ? 13.281 -1.920 15.370 1.00 66.69 105 ARG A CA 1
ATOM 822 C C . ARG A 1 105 ? 14.007 -3.055 16.111 1.00 66.69 105 ARG A C 1
ATOM 824 O O . ARG A 1 105 ? 14.046 -4.178 15.625 1.00 66.69 105 ARG A O 1
ATOM 831 N N . THR A 1 106 ? 14.585 -2.778 17.280 1.00 58.19 106 THR A N 1
ATOM 832 C CA . THR A 1 106 ? 15.302 -3.753 18.124 1.00 58.19 106 THR A CA 1
ATOM 833 C C . THR A 1 106 ? 14.393 -4.585 19.027 1.00 58.19 106 THR A C 1
ATOM 835 O O . THR A 1 106 ? 14.804 -5.634 19.522 1.00 58.19 106 THR A O 1
ATOM 838 N N . LYS A 1 107 ? 13.155 -4.144 19.254 1.00 62.53 107 LYS A N 1
ATOM 839 C CA . LYS A 1 107 ? 12.131 -4.914 19.957 1.00 62.53 107 LYS A CA 1
ATOM 840 C C . LYS A 1 107 ? 11.391 -5.670 18.865 1.00 62.53 107 LYS A C 1
ATOM 842 O O . LYS A 1 107 ? 10.789 -5.008 18.034 1.00 62.53 107 LYS A O 1
ATOM 847 N N . ASN A 1 108 ? 11.460 -7.003 18.826 1.00 61.25 108 ASN A N 1
ATOM 848 C CA . ASN A 1 108 ? 10.733 -7.856 17.867 1.00 61.25 108 ASN A CA 1
ATOM 849 C C . ASN A 1 108 ? 9.212 -7.591 17.917 1.00 61.25 108 ASN A C 1
ATOM 851 O O . ASN A 1 108 ? 8.455 -8.347 18.523 1.00 61.25 108 ASN A O 1
ATOM 855 N N . ASN A 1 109 ? 8.768 -6.483 17.328 1.00 68.50 109 ASN A N 1
ATOM 856 C CA . ASN A 1 109 ? 7.401 -6.012 17.385 1.00 68.50 109 ASN A CA 1
ATOM 857 C C . ASN A 1 109 ? 6.657 -6.582 16.184 1.00 68.50 109 ASN A C 1
ATOM 859 O O . ASN A 1 109 ? 6.630 -5.992 15.102 1.00 68.50 109 ASN A O 1
ATOM 863 N N . ASN A 1 110 ? 6.082 -7.765 16.387 1.00 71.38 110 ASN A N 1
ATOM 864 C CA . ASN A 1 110 ? 5.307 -8.460 15.364 1.00 71.38 110 ASN A CA 1
ATOM 865 C C . ASN A 1 110 ? 4.111 -7.628 14.873 1.00 71.38 110 ASN A C 1
ATOM 867 O O . ASN A 1 110 ? 3.695 -7.783 13.726 1.00 71.38 110 ASN A O 1
ATOM 871 N N . ASP A 1 111 ? 3.617 -6.694 15.687 1.00 72.88 111 ASP A N 1
ATOM 872 C CA . ASP A 1 111 ? 2.453 -5.873 15.353 1.00 72.88 111 ASP A CA 1
ATOM 873 C C . ASP A 1 111 ? 2.772 -4.800 14.297 1.00 72.88 111 ASP A C 1
ATOM 875 O O . ASP A 1 111 ? 1.866 -4.235 13.694 1.00 72.88 111 ASP A O 1
ATOM 879 N N . MET A 1 112 ? 4.054 -4.531 14.017 1.00 83.62 112 MET A N 1
ATOM 880 C CA . MET A 1 112 ? 4.499 -3.513 13.051 1.00 83.62 112 MET A CA 1
ATOM 881 C C . MET A 1 112 ? 5.129 -4.106 11.783 1.00 83.62 112 MET A C 1
ATOM 883 O O . MET A 1 112 ? 5.785 -3.391 11.027 1.00 83.62 112 MET A O 1
ATOM 887 N N . GLN A 1 113 ? 4.910 -5.395 11.497 1.00 87.31 113 GLN A N 1
ATOM 888 C CA . GLN A 1 113 ? 5.521 -6.081 10.346 1.00 87.31 113 GLN A CA 1
ATOM 889 C C . GLN A 1 113 ? 5.289 -5.376 9.001 1.00 87.31 113 GLN A C 1
ATOM 891 O O . GLN A 1 113 ? 6.201 -5.322 8.178 1.00 87.31 113 GLN A O 1
ATOM 896 N N . LYS A 1 114 ? 4.117 -4.761 8.786 1.00 91.19 114 LYS A N 1
ATOM 897 C CA . LYS A 1 114 ? 3.820 -4.019 7.546 1.00 91.19 114 LYS A CA 1
ATOM 898 C C . LYS A 1 114 ? 4.731 -2.809 7.327 1.00 91.19 114 LYS A C 1
ATOM 900 O O . LYS A 1 114 ? 4.882 -2.376 6.195 1.00 91.19 114 LYS A O 1
ATOM 905 N N . LEU A 1 115 ? 5.368 -2.276 8.366 1.00 91.31 115 LEU A N 1
ATOM 906 C CA . LEU A 1 115 ? 6.328 -1.169 8.258 1.00 91.31 115 LEU A CA 1
ATOM 907 C C . LEU A 1 115 ? 7.772 -1.654 8.028 1.00 91.31 115 LEU A C 1
ATOM 909 O O . LEU A 1 115 ? 8.688 -0.844 7.908 1.00 91.31 115 LEU A O 1
ATOM 913 N N . HIS A 1 116 ? 7.979 -2.970 7.953 1.00 88.88 116 HIS A N 1
ATOM 914 C CA . HIS A 1 116 ? 9.273 -3.614 7.710 1.00 88.88 116 HIS A CA 1
ATOM 915 C C . HIS A 1 116 ? 9.260 -4.560 6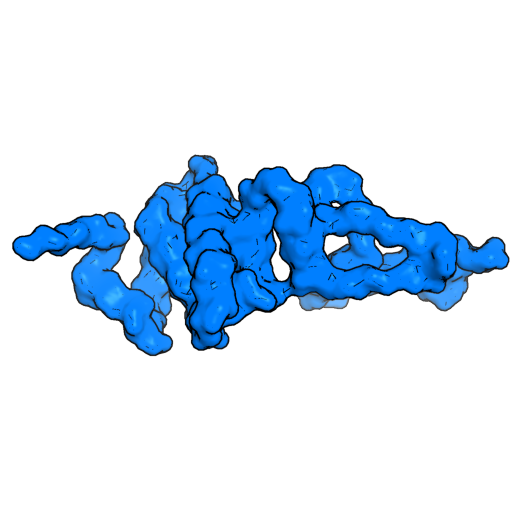.502 1.00 88.88 116 HIS A C 1
ATOM 917 O O . HIS A 1 116 ? 10.264 -5.212 6.225 1.00 88.88 116 HIS A O 1
ATOM 923 N N . ALA A 1 117 ? 8.141 -4.636 5.786 1.00 90.19 117 ALA A N 1
ATOM 924 C CA . ALA A 1 117 ? 7.939 -5.482 4.619 1.00 90.19 117 ALA A CA 1
ATOM 925 C C . ALA A 1 117 ? 7.208 -4.691 3.522 1.00 90.19 117 ALA A C 1
ATOM 927 O O . ALA A 1 117 ? 6.604 -3.657 3.827 1.00 90.19 117 ALA A O 1
ATOM 928 N N . PRO A 1 118 ? 7.222 -5.164 2.262 1.00 93.00 118 PRO A N 1
ATOM 929 C CA . PRO A 1 118 ? 6.462 -4.530 1.196 1.00 93.00 118 PRO A CA 1
ATOM 930 C C . PRO A 1 118 ? 4.977 -4.415 1.550 1.00 93.00 118 PRO A C 1
ATOM 932 O O . PRO A 1 118 ? 4.264 -5.414 1.639 1.00 93.00 118 PRO A O 1
ATOM 935 N N . SER A 1 119 ? 4.507 -3.188 1.762 1.00 94.69 119 SER A N 1
ATOM 936 C CA . SER A 1 119 ? 3.120 -2.899 2.118 1.00 94.69 119 SER A CA 1
ATOM 937 C C . SER A 1 119 ? 2.701 -1.540 1.569 1.00 94.69 119 SER A C 1
ATOM 939 O O . SER A 1 119 ? 3.531 -0.675 1.269 1.00 94.69 119 SER A O 1
ATOM 941 N N . LYS A 1 120 ? 1.391 -1.329 1.447 1.00 95.38 120 LYS A N 1
ATOM 942 C CA . LYS A 1 120 ? 0.848 -0.036 1.019 1.00 95.38 120 LYS A CA 1
ATOM 943 C C . LYS A 1 120 ? 1.068 1.013 2.097 1.00 95.38 120 LYS A C 1
ATOM 945 O O . LYS A 1 120 ? 1.328 2.164 1.767 1.00 95.38 120 LYS A O 1
ATOM 950 N N . LEU A 1 121 ? 1.004 0.617 3.369 1.00 94.50 121 LEU A N 1
ATOM 951 C CA . LEU A 1 121 ? 1.256 1.523 4.486 1.00 94.50 121 LEU A CA 1
ATOM 952 C C . LEU A 1 121 ? 2.699 2.050 4.470 1.00 94.50 121 LEU A C 1
ATOM 954 O O . LEU A 1 121 ? 2.923 3.248 4.631 1.00 94.50 121 LEU A O 1
ATOM 958 N N . LEU A 1 122 ? 3.668 1.172 4.196 1.00 95.38 122 LEU A N 1
ATOM 959 C CA . LEU A 1 122 ? 5.068 1.557 4.038 1.00 95.38 122 LEU A CA 1
ATOM 960 C C . LEU A 1 122 ? 5.269 2.461 2.815 1.00 95.38 122 LEU A C 1
ATOM 962 O O . LEU A 1 122 ? 5.999 3.447 2.898 1.00 95.38 122 LEU A O 1
ATOM 966 N N . TYR A 1 123 ? 4.586 2.166 1.704 1.00 95.75 123 TYR A N 1
ATOM 967 C CA . TYR A 1 123 ? 4.611 3.018 0.514 1.00 95.75 123 TYR A CA 1
ATOM 968 C C . TYR A 1 123 ? 4.092 4.438 0.801 1.00 95.75 123 TYR A C 1
ATOM 970 O O . TYR A 1 123 ? 4.708 5.417 0.379 1.00 95.75 123 TYR A O 1
ATOM 978 N N . ILE A 1 124 ? 2.981 4.562 1.537 1.00 95.69 124 ILE A N 1
ATOM 979 C CA . ILE A 1 124 ? 2.414 5.857 1.946 1.00 95.69 124 ILE A CA 1
ATOM 980 C C . ILE A 1 124 ? 3.407 6.606 2.837 1.00 95.69 124 ILE A C 1
ATOM 982 O O . ILE A 1 124 ? 3.709 7.767 2.562 1.00 95.69 124 ILE A O 1
ATOM 986 N N . ALA A 1 125 ? 3.953 5.950 3.866 1.00 94.62 125 ALA A N 1
ATOM 987 C CA . ALA A 1 125 ? 4.919 6.570 4.770 1.00 94.62 125 ALA A CA 1
ATOM 988 C C . ALA A 1 125 ? 6.156 7.086 4.014 1.00 94.62 125 ALA A C 1
ATOM 990 O O . ALA A 1 125 ? 6.537 8.249 4.165 1.00 94.62 125 ALA A O 1
ATOM 991 N N . GLY A 1 126 ? 6.733 6.264 3.132 1.00 94.12 126 GLY A N 1
ATOM 992 C CA . GLY A 1 126 ? 7.922 6.626 2.360 1.00 94.12 126 GLY A CA 1
ATOM 993 C C . GLY A 1 126 ? 7.718 7.802 1.397 1.00 94.12 126 GLY A C 1
ATOM 994 O O . GLY A 1 126 ? 8.653 8.572 1.175 1.00 94.12 126 GLY A O 1
ATOM 995 N N . SER A 1 127 ? 6.485 8.030 0.921 1.00 93.75 127 SER A N 1
ATOM 996 C CA . SER A 1 127 ? 6.162 9.162 0.035 1.00 93.75 127 SER A CA 1
ATOM 997 C C . SER A 1 127 ? 6.434 10.536 0.661 1.00 93.75 127 SER A C 1
ATOM 999 O O . SER A 1 127 ? 6.635 11.515 -0.053 1.00 93.75 127 SER A O 1
ATOM 1001 N N . THR A 1 128 ? 6.478 10.604 1.994 1.00 91.81 128 THR A N 1
ATOM 1002 C CA . THR A 1 128 ? 6.663 11.849 2.761 1.00 91.81 128 THR A CA 1
ATOM 1003 C C . THR A 1 128 ? 8.075 12.063 3.267 1.00 91.81 128 THR A C 1
ATOM 1005 O O . THR A 1 128 ? 8.386 13.137 3.784 1.00 91.81 128 THR A O 1
ATOM 1008 N N . LEU A 1 129 ? 8.936 11.052 3.141 1.00 91.62 129 LEU A N 1
ATOM 1009 C CA . LEU A 1 129 ? 10.316 11.181 3.569 1.00 91.62 129 LEU A CA 1
ATOM 1010 C C . LEU A 1 129 ? 11.007 12.274 2.751 1.00 91.62 129 LEU A C 1
ATOM 1012 O O . LEU A 1 129 ? 10.698 12.513 1.584 1.00 91.62 129 LEU A O 1
ATOM 1016 N N . THR A 1 130 ? 11.963 12.950 3.370 1.00 88.81 130 THR A N 1
ATOM 1017 C CA . THR A 1 130 ? 12.815 13.943 2.702 1.00 88.81 130 THR A CA 1
ATOM 1018 C C . THR A 1 130 ? 14.252 13.450 2.574 1.00 88.81 130 THR A C 1
ATOM 1020 O O . THR A 1 130 ? 14.979 13.894 1.690 1.00 88.81 130 THR A O 1
ATOM 1023 N N . ASN A 1 131 ? 14.655 12.497 3.418 1.00 90.44 131 ASN A N 1
ATOM 1024 C CA . ASN A 1 131 ? 15.969 11.876 3.379 1.00 90.44 131 ASN A CA 1
ATOM 1025 C C . ASN A 1 131 ? 16.072 10.900 2.195 1.00 90.44 131 ASN A C 1
ATOM 1027 O O . ASN A 1 131 ? 15.400 9.867 2.164 1.00 90.44 131 ASN A O 1
ATOM 1031 N N . ILE A 1 132 ? 16.943 11.225 1.238 1.00 86.94 132 ILE A N 1
ATOM 1032 C CA . ILE A 1 132 ? 17.164 10.438 0.017 1.00 86.94 132 ILE A CA 1
ATOM 1033 C C . ILE A 1 132 ? 17.681 9.033 0.348 1.00 86.94 132 ILE A C 1
ATOM 1035 O O . ILE A 1 132 ? 17.184 8.057 -0.205 1.00 86.94 132 ILE A O 1
ATOM 1039 N N . THR A 1 133 ? 18.620 8.900 1.288 1.00 88.38 133 THR A N 1
ATOM 1040 C CA . THR A 1 133 ? 19.175 7.593 1.670 1.00 88.38 133 THR A CA 1
ATOM 1041 C C . THR A 1 133 ? 18.101 6.676 2.253 1.00 88.38 133 THR A C 1
ATOM 1043 O O . THR A 1 133 ? 18.057 5.487 1.941 1.00 88.38 133 THR A O 1
ATOM 1046 N N . GLU A 1 134 ? 17.192 7.220 3.065 1.00 89.69 134 GLU A N 1
ATOM 1047 C CA . GLU A 1 134 ? 16.072 6.441 3.607 1.00 89.69 134 GLU A CA 1
ATOM 1048 C C . GLU A 1 134 ? 15.066 6.059 2.519 1.00 89.69 134 GLU A C 1
ATOM 1050 O O . GLU A 1 134 ? 14.613 4.914 2.488 1.00 89.69 134 GLU A O 1
ATOM 1055 N N . LYS A 1 135 ? 14.761 6.967 1.582 1.00 90.75 135 LYS A N 1
ATOM 1056 C CA . LYS A 1 135 ? 13.919 6.640 0.422 1.00 90.75 135 LYS A CA 1
ATOM 1057 C C . LYS A 1 135 ? 14.509 5.525 -0.425 1.00 90.75 135 LYS A C 1
ATOM 1059 O O . LYS A 1 135 ? 13.777 4.621 -0.820 1.00 90.75 135 LYS A O 1
ATOM 1064 N N . GLN A 1 136 ? 15.812 5.558 -0.683 1.00 88.31 136 GLN A N 1
ATOM 1065 C CA . GLN A 1 136 ? 16.496 4.510 -1.438 1.00 88.31 136 GLN A CA 1
ATOM 1066 C C . GLN A 1 136 ? 16.425 3.169 -0.699 1.00 88.31 136 GLN A C 1
ATOM 1068 O O . GLN A 1 136 ? 16.063 2.153 -1.291 1.00 88.31 136 GLN A O 1
ATOM 1073 N N . ALA A 1 137 ? 16.666 3.166 0.616 1.00 88.88 137 ALA A N 1
ATOM 1074 C CA . ALA A 1 137 ? 16.546 1.962 1.434 1.00 88.88 137 ALA A CA 1
ATOM 1075 C C . ALA A 1 137 ? 15.119 1.380 1.418 1.00 88.88 137 ALA A C 1
ATOM 1077 O O . ALA A 1 137 ? 14.947 0.168 1.277 1.00 88.88 137 ALA A O 1
ATOM 1078 N N . LEU A 1 138 ? 14.087 2.226 1.520 1.00 92.00 138 LEU A N 1
ATOM 1079 C CA . LEU A 1 138 ? 12.698 1.773 1.415 1.00 92.00 138 LEU A CA 1
ATOM 1080 C C . LEU A 1 138 ? 12.326 1.320 0.003 1.00 92.00 138 LEU A C 1
ATOM 1082 O O . LEU A 1 138 ? 11.572 0.362 -0.149 1.00 92.00 138 LEU A O 1
ATOM 1086 N N . SER A 1 139 ? 12.866 1.969 -1.023 1.00 90.62 139 SER A N 1
ATOM 1087 C CA . SER A 1 139 ? 12.665 1.579 -2.417 1.00 90.62 139 SER A CA 1
ATOM 1088 C C . SER A 1 139 ? 13.208 0.175 -2.680 1.00 90.62 139 SER A C 1
ATOM 1090 O O . SER A 1 139 ? 12.505 -0.659 -3.250 1.00 90.62 139 SER A O 1
ATOM 1092 N N . MET A 1 140 ? 14.410 -0.124 -2.176 1.00 88.56 140 MET A N 1
ATOM 1093 C CA . MET A 1 140 ? 14.986 -1.473 -2.211 1.00 88.56 140 MET A CA 1
ATOM 1094 C C . MET A 1 140 ? 14.148 -2.480 -1.421 1.00 88.56 140 MET A C 1
ATOM 1096 O O . MET A 1 140 ? 13.984 -3.616 -1.853 1.00 88.56 140 MET A O 1
ATOM 1100 N N . LEU A 1 141 ? 13.590 -2.080 -0.275 1.00 90.44 141 LEU A N 1
ATOM 1101 C CA . LEU A 1 141 ? 12.708 -2.949 0.503 1.00 90.44 141 LEU A CA 1
ATOM 1102 C C . LEU A 1 141 ? 11.411 -3.274 -0.253 1.00 90.44 141 LEU A C 1
ATOM 1104 O O . LEU A 1 141 ? 10.955 -4.409 -0.188 1.00 90.44 141 LEU A O 1
ATOM 1108 N N . LEU A 1 142 ? 10.823 -2.304 -0.961 1.00 90.75 142 LEU A N 1
ATOM 1109 C CA . LEU A 1 142 ? 9.533 -2.440 -1.646 1.00 90.75 142 LEU A CA 1
ATOM 1110 C C . LEU A 1 142 ? 9.625 -3.179 -2.987 1.00 90.75 142 LEU A C 1
ATOM 1112 O O . LEU A 1 142 ? 8.752 -3.993 -3.283 1.00 90.75 142 LEU A O 1
ATOM 1116 N N . ILE A 1 143 ? 10.654 -2.895 -3.790 1.00 84.56 143 ILE A N 1
ATOM 1117 C CA . ILE A 1 143 ? 10.847 -3.496 -5.123 1.00 84.56 143 ILE A CA 1
ATOM 1118 C C . ILE A 1 143 ? 11.746 -4.738 -5.067 1.00 84.56 143 ILE A C 1
ATOM 1120 O O . ILE A 1 143 ? 11.672 -5.603 -5.939 1.00 84.56 143 ILE A O 1
ATOM 1124 N N . GLY A 1 144 ? 12.562 -4.866 -4.022 1.00 78.38 144 GLY A N 1
ATOM 1125 C CA . GLY A 1 144 ? 13.637 -5.845 -3.943 1.00 78.38 144 GLY A CA 1
ATOM 1126 C C . GLY A 1 144 ? 14.963 -5.284 -4.461 1.00 78.38 144 GLY A C 1
ATOM 1127 O O . GLY A 1 144 ? 15.044 -4.183 -5.011 1.00 78.38 144 GLY A O 1
ATOM 1128 N N . ASN A 1 145 ? 16.033 -6.056 -4.266 1.00 69.50 145 ASN A N 1
ATOM 1129 C CA . ASN A 1 145 ? 17.356 -5.673 -4.747 1.00 69.50 145 ASN A CA 1
ATOM 1130 C C . ASN A 1 145 ? 17.392 -5.731 -6.273 1.00 69.50 145 ASN A C 1
ATOM 1132 O O . ASN A 1 145 ? 17.209 -6.796 -6.865 1.00 69.50 145 ASN A O 1
ATOM 1136 N N . GLN A 1 146 ? 17.704 -4.601 -6.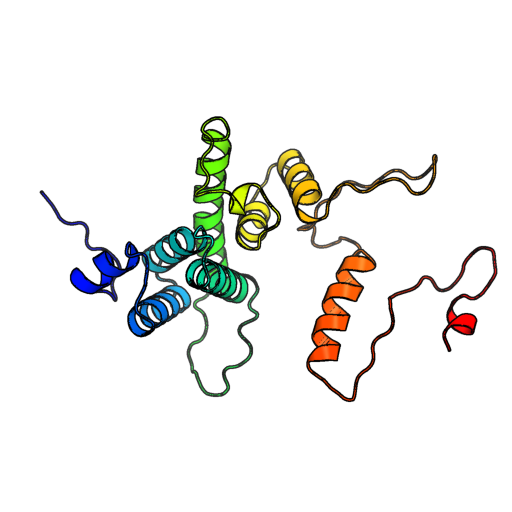902 1.00 68.12 146 GLN A N 1
ATOM 1137 C CA . GLN A 1 146 ? 18.105 -4.618 -8.298 1.00 68.12 146 GLN A CA 1
ATOM 1138 C C . GLN A 1 146 ? 19.482 -5.273 -8.409 1.00 68.12 146 GLN A C 1
ATOM 1140 O O . GLN A 1 146 ? 20.372 -5.038 -7.592 1.00 68.12 146 GLN A O 1
ATOM 1145 N N . SER A 1 147 ? 19.631 -6.142 -9.401 1.00 64.75 147 SER A N 1
ATOM 1146 C CA . SER A 1 147 ? 20.900 -6.780 -9.733 1.00 64.75 147 SER A CA 1
ATOM 1147 C C . SER A 1 147 ? 21.304 -6.274 -11.103 1.00 64.75 147 SER A C 1
ATOM 1149 O O . SER A 1 147 ? 20.495 -6.342 -12.026 1.00 64.75 147 SER A O 1
ATOM 1151 N N . ALA A 1 148 ? 22.533 -5.777 -11.231 1.00 64.88 148 ALA A N 1
ATOM 1152 C CA . ALA A 1 148 ? 23.082 -5.423 -12.530 1.00 64.88 148 ALA A CA 1
ATOM 1153 C C . ALA A 1 148 ? 23.059 -6.670 -13.429 1.00 64.88 148 ALA A C 1
ATOM 1155 O O . ALA A 1 148 ? 23.571 -7.728 -13.055 1.00 64.88 148 ALA A O 1
ATOM 1156 N N . GLN A 1 149 ? 22.445 -6.553 -14.600 1.00 67.25 149 GLN A N 1
ATOM 1157 C CA . GLN A 1 149 ? 22.415 -7.586 -15.630 1.00 67.25 149 GLN A CA 1
ATOM 1158 C C . GLN A 1 149 ? 23.708 -7.603 -16.453 1.00 67.25 149 GLN A C 1
ATOM 1160 O O . GLN A 1 149 ? 23.971 -8.573 -17.164 1.00 67.25 149 GLN A O 1
ATOM 1165 N N . SER A 1 150 ? 24.553 -6.570 -16.336 1.00 67.69 150 SER A N 1
ATOM 1166 C CA . SER A 1 150 ? 25.897 -6.561 -16.918 1.00 67.69 150 SER A CA 1
ATOM 1167 C C . SER A 1 150 ? 26.950 -5.913 -16.004 1.00 67.69 150 SER A C 1
ATOM 1169 O O . SER A 1 150 ? 26.615 -5.049 -15.197 1.00 67.69 150 SER A O 1
ATOM 1171 N N . PRO A 1 151 ? 28.247 -6.250 -16.156 1.00 65.62 151 PRO A N 1
ATOM 1172 C CA . PRO A 1 151 ? 29.331 -5.640 -15.373 1.00 65.62 151 PRO A CA 1
ATOM 1173 C C . PRO A 1 151 ? 29.479 -4.121 -15.554 1.00 65.62 151 PRO A C 1
ATOM 1175 O O . PRO A 1 151 ? 30.095 -3.465 -14.719 1.00 65.62 151 PRO A O 1
ATOM 1178 N N . ASN A 1 152 ? 28.943 -3.575 -16.649 1.00 71.81 152 ASN A N 1
ATOM 1179 C CA . ASN A 1 152 ? 29.015 -2.151 -16.981 1.00 71.81 152 ASN A CA 1
ATOM 1180 C C . ASN A 1 152 ? 27.740 -1.390 -16.590 1.00 71.81 152 ASN A C 1
ATOM 1182 O O . ASN A 1 152 ? 27.674 -0.174 -16.765 1.00 71.81 152 ASN A O 1
ATOM 1186 N N . GLU A 1 153 ? 26.716 -2.093 -16.105 1.00 68.94 153 GLU A N 1
ATOM 1187 C CA . GLU A 1 153 ? 25.451 -1.489 -15.714 1.00 68.94 153 GLU A CA 1
ATOM 1188 C C . GLU A 1 153 ? 25.590 -0.852 -14.335 1.00 68.94 153 GLU A C 1
ATOM 1190 O O . GLU A 1 153 ? 25.752 -1.522 -13.314 1.00 68.94 153 GLU A O 1
ATOM 1195 N N . GLN A 1 154 ? 25.528 0.474 -14.314 1.00 63.62 154 GLN A N 1
ATOM 1196 C CA . GLN A 1 154 ? 25.359 1.219 -13.081 1.00 63.62 154 GLN A CA 1
ATOM 1197 C C . GLN A 1 154 ? 23.875 1.186 -12.726 1.00 63.62 154 GLN A C 1
ATOM 1199 O O . GLN A 1 154 ? 23.046 1.716 -13.465 1.00 63.62 154 GLN A O 1
ATOM 1204 N N . LEU A 1 155 ? 23.542 0.559 -11.600 1.00 67.62 155 LEU A N 1
ATOM 1205 C CA . LEU A 1 155 ? 22.201 0.659 -11.039 1.00 67.62 155 LEU A CA 1
ATOM 1206 C C . LEU A 1 155 ? 21.982 2.113 -10.616 1.00 67.62 155 LEU A C 1
ATOM 1208 O O . LEU A 1 155 ? 22.734 2.648 -9.799 1.00 67.62 155 LEU A O 1
ATOM 1212 N N . GLY A 1 156 ? 20.993 2.764 -11.227 1.00 66.25 156 GLY A N 1
ATOM 1213 C CA . GLY A 1 156 ? 20.624 4.131 -10.881 1.00 66.25 156 GLY A CA 1
ATOM 1214 C C . GLY A 1 156 ? 20.127 4.238 -9.439 1.00 66.25 156 GLY A C 1
ATOM 1215 O O . GLY A 1 156 ? 19.753 3.244 -8.813 1.00 66.25 156 GLY A O 1
ATOM 1216 N N . GLU A 1 157 ? 20.093 5.462 -8.913 1.00 73.12 157 GLU A N 1
ATOM 1217 C CA . GLU A 1 157 ? 19.429 5.728 -7.638 1.00 73.12 157 GLU A CA 1
ATOM 1218 C C . GLU A 1 157 ? 17.950 5.329 -7.735 1.00 73.12 157 GLU A C 1
ATOM 1220 O O . GLU A 1 157 ? 17.186 5.887 -8.525 1.00 73.12 157 GLU A O 1
ATOM 1225 N N . LEU A 1 158 ? 17.547 4.337 -6.941 1.00 79.38 158 LEU A N 1
ATOM 1226 C CA . LEU A 1 158 ? 16.175 3.853 -6.928 1.00 79.38 158 LEU A CA 1
ATOM 1227 C C . LEU A 1 158 ? 15.337 4.718 -5.978 1.00 79.38 158 LEU A C 1
ATOM 1229 O O . LEU A 1 158 ? 15.391 4.539 -4.764 1.00 79.38 158 LEU A O 1
ATOM 1233 N N . ASP A 1 159 ? 14.552 5.636 -6.539 1.00 87.38 159 ASP A N 1
ATOM 1234 C CA . ASP A 1 159 ? 13.481 6.350 -5.835 1.00 87.38 159 ASP A CA 1
ATOM 1235 C C . ASP A 1 159 ? 12.138 6.057 -6.513 1.00 87.38 159 ASP A C 1
ATOM 1237 O O . ASP A 1 159 ? 11.827 6.571 -7.591 1.00 87.38 159 ASP A O 1
ATOM 1241 N N . ILE A 1 160 ? 11.323 5.217 -5.874 1.00 90.88 160 ILE A N 1
ATOM 1242 C CA . ILE A 1 160 ? 10.016 4.813 -6.413 1.00 90.88 160 ILE A CA 1
ATOM 1243 C C . ILE A 1 160 ? 8.969 5.928 -6.363 1.00 90.88 160 ILE A C 1
ATOM 1245 O O . ILE A 1 160 ? 7.943 5.825 -7.040 1.00 90.88 160 ILE A O 1
ATOM 1249 N N . TRP A 1 161 ? 9.222 6.979 -5.578 1.00 92.19 161 TRP A N 1
ATOM 1250 C CA . TRP A 1 161 ? 8.369 8.162 -5.470 1.00 92.19 161 TRP A CA 1
ATOM 1251 C C . TRP A 1 161 ? 8.845 9.311 -6.365 1.00 92.19 161 TRP A C 1
ATOM 1253 O O . TRP A 1 161 ? 8.205 10.360 -6.388 1.00 92.19 161 TRP A O 1
ATOM 1263 N N . GLY A 1 162 ? 9.943 9.134 -7.106 1.00 88.00 162 GLY A N 1
ATOM 1264 C CA . GLY A 1 162 ? 10.439 10.132 -8.047 1.00 88.00 162 GLY A CA 1
ATOM 1265 C C . GLY A 1 162 ? 9.443 10.386 -9.182 1.00 88.00 162 GLY A C 1
ATOM 1266 O O . GLY A 1 162 ? 9.082 9.467 -9.915 1.00 88.00 162 GLY A O 1
ATOM 1267 N N . GLU A 1 163 ? 9.029 11.642 -9.365 1.00 85.38 163 GLU A N 1
ATOM 1268 C CA . GLU A 1 163 ? 8.025 12.032 -10.373 1.00 85.38 163 GLU A CA 1
ATOM 1269 C C . GLU A 1 163 ? 8.491 11.796 -11.819 1.00 85.38 163 GLU A C 1
ATOM 1271 O O . GLU A 1 163 ? 7.682 11.523 -12.701 1.00 85.38 163 GLU A O 1
ATOM 1276 N N . ASN A 1 164 ? 9.804 11.854 -12.058 1.00 84.94 164 ASN A N 1
ATOM 1277 C CA . ASN A 1 164 ? 10.415 11.716 -13.385 1.00 84.94 164 ASN A CA 1
ATOM 1278 C C . ASN A 1 164 ? 11.087 10.351 -13.592 1.00 84.94 164 ASN A C 1
ATOM 1280 O O . ASN A 1 164 ? 12.021 10.231 -14.387 1.00 84.94 164 ASN A O 1
ATOM 1284 N N . ARG A 1 165 ? 10.665 9.321 -12.848 1.00 86.44 165 ARG A N 1
ATOM 1285 C CA . ARG A 1 165 ? 11.273 7.992 -12.958 1.00 86.44 165 ARG A CA 1
ATOM 1286 C C . ARG A 1 165 ? 10.756 7.233 -14.177 1.00 86.44 165 ARG A C 1
ATOM 1288 O O . ARG A 1 165 ? 9.567 7.257 -14.492 1.00 86.44 165 ARG A O 1
ATOM 1295 N N . MET A 1 166 ? 11.645 6.479 -14.815 1.00 85.19 166 MET A N 1
ATOM 1296 C CA . MET A 1 166 ? 11.242 5.460 -15.778 1.00 85.19 166 MET A CA 1
ATOM 1297 C C . MET A 1 166 ? 10.672 4.259 -15.015 1.00 85.19 166 MET A C 1
ATOM 1299 O O . MET A 1 166 ? 11.321 3.721 -14.115 1.00 85.19 166 MET A O 1
ATOM 1303 N N . L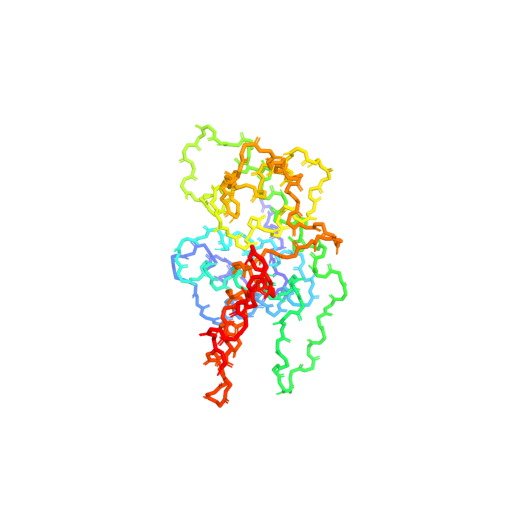EU A 1 167 ? 9.447 3.860 -15.354 1.00 86.44 167 LEU A N 1
ATOM 1304 C CA . LEU A 1 167 ? 8.822 2.678 -14.763 1.00 86.44 167 LEU A CA 1
ATOM 1305 C C . LEU A 1 167 ? 9.527 1.413 -15.246 1.00 86.44 167 LEU A C 1
ATOM 1307 O O . LEU A 1 167 ? 9.858 1.288 -16.427 1.00 86.44 167 LEU A O 1
ATOM 1311 N N . GLN A 1 168 ? 9.717 0.467 -14.333 1.00 84.75 168 GLN A N 1
ATOM 1312 C CA . GLN A 1 168 ? 10.306 -0.823 -14.663 1.00 84.75 168 GLN A CA 1
ATOM 1313 C C . GLN A 1 168 ? 9.287 -1.699 -15.396 1.00 84.75 168 GLN A C 1
ATOM 1315 O O . GLN A 1 168 ? 8.081 -1.642 -15.136 1.00 84.75 168 GLN A O 1
ATOM 1320 N N . THR A 1 169 ? 9.773 -2.560 -16.287 1.00 89.06 169 THR A N 1
ATOM 1321 C CA . THR A 1 169 ? 8.939 -3.473 -17.078 1.00 89.06 169 THR A CA 1
ATOM 1322 C C . THR A 1 169 ? 8.007 -4.319 -16.207 1.00 89.06 169 THR A C 1
ATOM 1324 O O . THR A 1 169 ? 6.824 -4.461 -16.524 1.00 89.06 169 THR A O 1
ATOM 1327 N N . ASP A 1 170 ? 8.504 -4.824 -15.075 1.00 86.50 170 ASP A N 1
ATOM 1328 C CA . ASP A 1 170 ? 7.715 -5.624 -14.135 1.00 86.50 170 ASP A CA 1
ATOM 1329 C C . ASP A 1 170 ? 6.601 -4.815 -13.456 1.00 86.50 170 ASP A C 1
ATOM 1331 O O . ASP A 1 170 ? 5.488 -5.323 -13.297 1.00 86.50 170 ASP A O 1
ATOM 1335 N N . GLU A 1 171 ? 6.850 -3.544 -13.121 1.00 88.50 171 GLU A N 1
ATOM 1336 C CA . GLU A 1 171 ? 5.842 -2.640 -12.545 1.00 88.50 171 GLU A CA 1
ATOM 1337 C C . GLU A 1 171 ? 4.720 -2.345 -13.551 1.00 88.50 171 GLU A C 1
ATOM 1339 O O . GLU A 1 171 ? 3.529 -2.400 -13.211 1.00 88.50 171 GLU A O 1
ATOM 1344 N N . ILE A 1 172 ? 5.094 -2.080 -14.808 1.00 91.31 172 ILE A N 1
ATOM 1345 C CA . ILE A 1 172 ? 4.148 -1.859 -15.906 1.00 91.31 172 ILE A CA 1
ATOM 1346 C C . ILE A 1 172 ? 3.317 -3.126 -16.116 1.00 91.31 172 ILE A C 1
ATOM 1348 O O . ILE A 1 172 ? 2.090 -3.062 -16.091 1.00 91.31 172 ILE A O 1
ATOM 1352 N N . ASN A 1 173 ? 3.965 -4.284 -16.257 1.00 92.12 173 ASN A N 1
ATOM 1353 C CA . ASN A 1 173 ? 3.314 -5.572 -16.480 1.00 92.12 173 ASN A CA 1
ATOM 1354 C C . ASN A 1 173 ? 2.350 -5.958 -15.349 1.00 92.12 173 ASN A C 1
ATOM 1356 O O . ASN A 1 173 ? 1.237 -6.415 -15.610 1.00 92.12 173 ASN A O 1
ATOM 1360 N N . ALA A 1 174 ? 2.749 -5.772 -14.087 1.00 89.94 174 ALA A N 1
ATOM 1361 C CA . ALA A 1 174 ? 1.885 -6.049 -12.942 1.00 89.94 174 ALA A CA 1
ATOM 1362 C C . ALA A 1 174 ? 0.609 -5.191 -12.986 1.00 89.94 174 ALA A C 1
ATOM 1364 O O . ALA A 1 174 ? -0.497 -5.692 -12.751 1.00 89.94 174 ALA A O 1
ATOM 1365 N N . THR A 1 175 ? 0.753 -3.914 -13.346 1.00 89.56 175 THR A N 1
ATOM 1366 C CA . THR A 1 175 ? -0.360 -2.965 -13.452 1.00 89.56 175 THR A CA 1
ATOM 1367 C C . THR A 1 175 ? -1.265 -3.283 -14.642 1.00 89.56 175 THR A C 1
ATOM 1369 O O . THR A 1 175 ? -2.480 -3.418 -14.475 1.00 89.56 175 THR A O 1
ATOM 1372 N N . THR A 1 176 ? -0.704 -3.473 -15.836 1.00 92.69 176 THR A N 1
ATOM 1373 C CA . THR A 1 176 ? -1.478 -3.739 -17.056 1.00 92.69 176 THR A CA 1
ATOM 1374 C C . THR A 1 176 ? -2.187 -5.089 -17.005 1.00 92.69 176 THR A C 1
ATOM 1376 O O . THR A 1 176 ? -3.365 -5.168 -17.351 1.00 92.69 176 THR A O 1
ATOM 1379 N N . LYS A 1 177 ? -1.554 -6.143 -16.469 1.00 90.44 177 LYS A N 1
ATOM 1380 C CA . LYS A 1 177 ? -2.223 -7.438 -16.253 1.00 90.44 177 LYS A CA 1
ATOM 1381 C C . LYS A 1 177 ? -3.401 -7.332 -15.292 1.00 90.44 177 LYS A C 1
ATOM 1383 O O . LYS A 1 177 ? -4.411 -8.006 -15.494 1.00 90.44 177 LYS A O 1
ATOM 1388 N N . LYS A 1 178 ? -3.302 -6.502 -14.249 1.00 88.50 178 LYS A N 1
ATOM 1389 C CA . LYS A 1 178 ? -4.423 -6.262 -13.330 1.00 88.50 178 LYS A CA 1
ATOM 1390 C C . LYS A 1 178 ? -5.600 -5.593 -14.047 1.00 88.50 178 LYS A C 1
ATOM 1392 O O . LYS A 1 178 ? -6.737 -5.980 -13.797 1.00 88.50 178 LYS A O 1
ATOM 1397 N N . ILE A 1 179 ? -5.330 -4.646 -14.948 1.00 86.94 179 ILE A N 1
ATOM 1398 C CA . ILE A 1 179 ? -6.352 -3.984 -15.777 1.00 86.94 179 ILE A CA 1
ATOM 1399 C C . ILE A 1 179 ? -7.007 -4.988 -16.740 1.00 86.94 179 ILE A C 1
ATOM 1401 O O . ILE A 1 179 ? -8.233 -5.081 -16.787 1.00 86.94 179 ILE A O 1
ATOM 1405 N N . ALA A 1 180 ? -6.205 -5.796 -17.441 1.00 88.94 180 ALA A N 1
ATOM 1406 C CA . ALA A 1 180 ? -6.689 -6.808 -18.383 1.00 88.94 180 ALA A CA 1
ATOM 1407 C C . ALA A 1 180 ? -7.585 -7.864 -17.710 1.00 88.94 180 ALA A C 1
ATOM 1409 O O . ALA A 1 180 ? -8.634 -8.215 -18.235 1.00 88.94 180 ALA A O 1
ATOM 1410 N N . ARG A 1 181 ? -7.256 -8.311 -16.487 1.00 87.00 181 ARG A N 1
ATOM 1411 C CA . ARG A 1 181 ? -8.117 -9.238 -15.718 1.00 87.00 181 ARG A CA 1
ATOM 1412 C C . ARG A 1 181 ? -9.522 -8.692 -15.441 1.00 87.00 181 ARG A C 1
ATOM 1414 O O . ARG A 1 181 ? -10.433 -9.482 -15.224 1.00 87.00 181 ARG A O 1
ATOM 1421 N N . GLY A 1 182 ? -9.691 -7.370 -15.412 1.00 84.44 182 GLY A N 1
ATOM 1422 C CA . GLY A 1 182 ? -10.993 -6.722 -15.246 1.00 84.44 182 GLY A CA 1
ATOM 1423 C C . GLY A 1 182 ? -11.778 -6.548 -16.549 1.00 84.44 182 GLY A C 1
ATOM 1424 O O . GLY A 1 182 ? -12.940 -6.157 -16.486 1.00 84.44 182 GLY A O 1
ATOM 1425 N N . THR A 1 183 ? -11.168 -6.823 -17.708 1.00 87.88 183 THR A N 1
ATOM 1426 C CA . THR A 1 183 ? -11.761 -6.569 -19.027 1.00 87.88 183 THR A CA 1
ATOM 1427 C C . THR A 1 183 ? -11.562 -7.787 -19.939 1.00 87.88 183 THR A C 1
ATOM 1429 O O . THR A 1 183 ? -10.502 -7.915 -20.548 1.00 87.88 183 THR A O 1
ATOM 1432 N N . PRO A 1 184 ? -12.551 -8.696 -20.046 1.00 83.81 184 PRO A N 1
ATOM 1433 C CA . PRO A 1 184 ? -12.375 -10.008 -20.681 1.00 83.81 184 PRO A CA 1
ATOM 1434 C C . PRO A 1 184 ? -11.963 -9.957 -22.162 1.00 83.81 184 PRO A C 1
ATOM 1436 O O . PRO A 1 184 ? -11.322 -10.891 -22.632 1.00 83.81 184 PRO A O 1
ATOM 1439 N N . ASP A 1 185 ? -12.262 -8.864 -22.869 1.00 91.69 185 ASP A N 1
ATOM 1440 C CA . ASP A 1 185 ? -11.936 -8.689 -24.292 1.00 91.69 185 ASP A CA 1
ATOM 1441 C C . ASP A 1 185 ? -10.553 -8.052 -24.542 1.00 91.69 185 ASP A C 1
ATOM 1443 O O . ASP A 1 185 ? -10.172 -7.824 -25.689 1.00 91.69 185 ASP A O 1
ATOM 1447 N N . ILE A 1 186 ? -9.793 -7.732 -23.487 1.00 92.12 186 ILE A N 1
ATOM 1448 C CA . ILE A 1 186 ? -8.483 -7.079 -23.595 1.00 92.12 186 ILE A CA 1
ATOM 1449 C C . ILE A 1 186 ? -7.379 -8.036 -23.140 1.00 92.12 186 ILE A C 1
ATOM 1451 O O . ILE A 1 186 ? -7.279 -8.386 -21.965 1.00 92.12 186 ILE A O 1
ATOM 1455 N N . SER A 1 187 ? -6.473 -8.380 -24.057 1.00 89.75 187 SER A N 1
ATOM 1456 C CA . SER A 1 187 ? -5.200 -9.034 -23.739 1.00 89.75 187 SER A CA 1
ATOM 1457 C C . SER A 1 187 ? -4.052 -8.032 -23.825 1.00 89.75 187 SER A C 1
ATOM 1459 O O . SER A 1 187 ? -3.893 -7.363 -24.844 1.00 89.75 187 SER A O 1
ATOM 1461 N N . ILE A 1 188 ? -3.224 -7.955 -22.781 1.00 91.62 188 ILE A N 1
ATOM 1462 C CA . ILE A 1 188 ? -2.018 -7.119 -22.772 1.00 91.62 188 ILE A CA 1
ATOM 1463 C C . ILE A 1 188 ? -0.795 -8.023 -22.617 1.00 91.62 188 ILE A C 1
ATOM 1465 O O . ILE A 1 188 ? -0.705 -8.794 -21.658 1.00 91.62 188 ILE A O 1
ATOM 1469 N N . ASN A 1 189 ? 0.132 -7.920 -23.570 1.00 90.88 189 ASN A N 1
ATOM 1470 C CA . ASN A 1 189 ? 1.400 -8.647 -23.558 1.00 90.88 189 ASN A CA 1
ATOM 1471 C C . ASN A 1 189 ? 2.385 -8.049 -22.542 1.00 90.88 189 ASN A C 1
ATOM 1473 O O . ASN A 1 189 ? 2.228 -6.916 -22.082 1.00 90.88 189 ASN A O 1
ATOM 1477 N N . PHE A 1 190 ? 3.416 -8.821 -22.195 1.00 90.81 190 PHE A N 1
ATOM 1478 C CA . PHE A 1 190 ? 4.524 -8.323 -21.381 1.00 90.81 190 PHE A CA 1
ATOM 1479 C C . PHE A 1 190 ? 5.240 -7.177 -22.126 1.00 90.81 190 PHE A C 1
ATOM 1481 O O . PHE A 1 190 ? 5.471 -7.324 -23.329 1.00 90.81 190 PHE A O 1
ATOM 1488 N N . PRO A 1 191 ? 5.582 -6.045 -21.478 1.00 90.81 191 PRO A N 1
ATOM 1489 C CA . PRO A 1 191 ? 6.293 -4.971 -22.159 1.00 90.81 191 PRO A CA 1
ATOM 1490 C C . PRO A 1 191 ? 7.696 -5.439 -22.560 1.00 90.81 191 PRO A C 1
ATOM 1492 O O . PRO A 1 191 ? 8.411 -6.038 -21.762 1.00 90.81 191 PRO A O 1
ATOM 1495 N N . ILE A 1 192 ? 8.088 -5.167 -23.802 1.00 88.75 192 ILE A N 1
ATOM 1496 C CA . ILE A 1 192 ? 9.374 -5.587 -24.365 1.00 88.75 192 ILE A CA 1
ATOM 1497 C C . ILE A 1 192 ? 10.118 -4.401 -24.975 1.00 88.75 192 ILE A C 1
ATOM 1499 O O . ILE A 1 192 ? 9.509 -3.419 -25.405 1.00 88.75 192 ILE A O 1
ATOM 1503 N N . GLY A 1 193 ? 11.445 -4.510 -25.037 1.00 86.81 193 GLY A N 1
ATOM 1504 C CA . GLY A 1 193 ? 12.246 -3.665 -25.918 1.00 86.81 193 GLY A CA 1
ATOM 1505 C C . GLY A 1 193 ? 11.990 -4.020 -27.385 1.00 86.81 193 GLY A C 1
ATOM 1506 O O . GLY A 1 193 ? 11.649 -5.155 -27.701 1.00 86.81 193 GLY A O 1
ATOM 1507 N N . ILE A 1 194 ? 12.158 -3.053 -28.289 1.00 87.56 194 ILE A N 1
ATOM 1508 C CA . ILE A 1 194 ? 11.917 -3.272 -29.727 1.00 87.56 194 ILE A CA 1
ATOM 1509 C C . ILE A 1 194 ? 13.039 -4.114 -30.350 1.00 87.56 194 ILE A C 1
ATOM 1511 O O . ILE A 1 194 ? 12.779 -4.988 -31.171 1.00 87.56 194 ILE A O 1
ATOM 1515 N N . THR A 1 195 ? 14.290 -3.861 -29.962 1.00 87.75 195 THR A N 1
ATOM 1516 C CA . THR A 1 195 ? 15.469 -4.473 -30.585 1.00 87.75 195 THR A CA 1
ATOM 1517 C C . THR A 1 195 ? 16.382 -5.131 -29.561 1.00 87.75 195 THR A C 1
ATOM 1519 O O . THR A 1 195 ? 16.657 -4.531 -28.522 1.00 87.75 195 THR A O 1
ATOM 1522 N N . HIS A 1 196 ? 16.938 -6.295 -29.897 1.00 81.56 196 HIS A N 1
ATOM 1523 C CA . HIS A 1 196 ? 18.041 -6.924 -29.169 1.00 81.56 196 HIS A CA 1
ATOM 1524 C C . HIS A 1 196 ? 19.070 -7.440 -30.179 1.00 81.56 196 HIS A C 1
ATOM 1526 O O . HIS A 1 196 ? 18.729 -8.202 -31.072 1.00 81.56 196 HIS A O 1
ATOM 1532 N N . SER A 1 197 ? 20.327 -6.999 -30.077 1.00 79.44 197 SER A N 1
ATOM 1533 C CA . SER A 1 197 ? 21.421 -7.441 -30.963 1.00 79.44 197 SER A CA 1
ATOM 1534 C C . SER A 1 197 ? 21.151 -7.326 -32.476 1.00 79.44 197 SER A C 1
ATOM 1536 O O . SER A 1 197 ? 21.673 -8.124 -33.245 1.00 79.44 197 SER A O 1
ATOM 1538 N N . HIS A 1 198 ? 20.441 -6.272 -32.902 1.00 77.25 198 HIS A N 1
ATOM 1539 C CA . HIS A 1 198 ? 19.982 -5.990 -34.282 1.00 77.25 198 HIS A CA 1
ATOM 1540 C C . HIS A 1 198 ? 18.748 -6.776 -34.752 1.00 77.25 198 HIS A C 1
ATOM 1542 O O . HIS A 1 198 ? 18.224 -6.466 -35.823 1.00 77.25 198 HIS A O 1
ATOM 1548 N N . ASP A 1 199 ? 18.225 -7.692 -33.938 1.00 81.38 199 ASP A N 1
ATOM 1549 C CA . ASP A 1 199 ? 16.976 -8.394 -34.220 1.00 81.38 199 ASP A CA 1
ATOM 1550 C C . ASP A 1 199 ? 15.779 -7.610 -33.670 1.00 81.38 199 ASP A C 1
ATOM 1552 O O . ASP A 1 199 ? 15.848 -6.992 -32.601 1.00 81.38 199 ASP A O 1
ATOM 1556 N N . ASN A 1 200 ? 14.671 -7.617 -34.415 1.00 86.25 200 ASN A N 1
ATOM 1557 C CA . ASN A 1 200 ? 13.408 -7.023 -33.984 1.00 86.25 200 ASN A CA 1
ATOM 1558 C C . ASN A 1 200 ? 12.613 -8.051 -33.169 1.00 86.25 200 ASN A C 1
ATOM 1560 O O . ASN A 1 200 ? 11.995 -8.948 -33.742 1.00 86.25 200 ASN A O 1
ATOM 1564 N N . ILE A 1 201 ? 12.595 -7.875 -31.847 1.00 86.88 201 ILE A N 1
ATOM 1565 C CA . ILE A 1 201 ? 11.940 -8.791 -30.899 1.00 86.88 201 ILE A CA 1
ATOM 1566 C C . ILE A 1 201 ? 10.418 -8.784 -31.094 1.00 86.88 201 ILE A C 1
ATOM 1568 O O . ILE A 1 201 ? 9.745 -9.779 -30.839 1.00 86.88 201 ILE A O 1
ATOM 1572 N N . LEU A 1 202 ? 9.850 -7.677 -31.584 1.00 88.38 202 LEU A N 1
ATOM 1573 C CA . LEU A 1 202 ? 8.408 -7.568 -31.799 1.00 88.38 202 LEU A CA 1
ATOM 1574 C C . LEU A 1 202 ? 7.898 -8.596 -32.819 1.00 88.38 202 LEU A C 1
ATOM 1576 O O . LEU A 1 202 ? 6.801 -9.120 -32.645 1.00 88.38 202 LEU A O 1
ATOM 1580 N N . ASN A 1 203 ? 8.708 -8.913 -33.834 1.00 86.25 203 ASN A N 1
ATOM 1581 C CA . ASN A 1 203 ? 8.365 -9.890 -34.872 1.00 86.25 203 ASN A CA 1
ATOM 1582 C C . ASN A 1 203 ? 8.305 -11.335 -34.347 1.00 86.25 203 ASN A C 1
ATOM 1584 O O . ASN A 1 203 ? 7.781 -12.205 -35.031 1.00 86.25 203 ASN 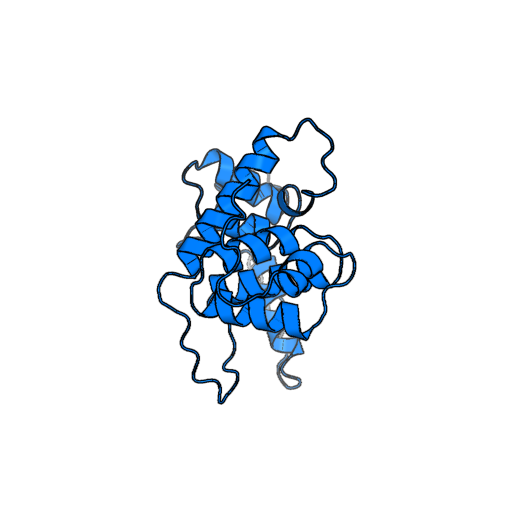A O 1
ATOM 1588 N N . GLU A 1 204 ? 8.875 -11.619 -33.174 1.00 83.00 204 GLU A N 1
ATOM 1589 C CA . GLU A 1 204 ? 8.776 -12.945 -32.548 1.00 83.00 204 GLU A CA 1
ATOM 1590 C C . GLU A 1 204 ? 7.473 -13.111 -31.751 1.00 83.00 204 GLU A C 1
ATOM 1592 O O . GLU A 1 204 ? 7.093 -14.231 -31.408 1.00 83.00 204 GLU A O 1
ATOM 1597 N N . ILE A 1 205 ? 6.793 -12.002 -31.438 1.00 82.06 205 ILE A N 1
ATOM 1598 C CA . ILE A 1 205 ? 5.599 -11.967 -30.582 1.00 82.06 205 ILE A CA 1
ATOM 1599 C C . ILE A 1 205 ? 4.312 -11.735 -31.392 1.00 82.06 205 ILE A C 1
ATOM 1601 O O . ILE A 1 205 ? 3.251 -12.199 -30.967 1.00 82.06 205 ILE A O 1
ATOM 1605 N N . ILE A 1 206 ? 4.390 -11.017 -32.520 1.00 79.88 206 ILE A N 1
ATOM 1606 C CA . ILE A 1 206 ? 3.270 -10.705 -33.433 1.00 79.88 206 ILE A CA 1
ATOM 1607 C C . ILE A 1 206 ? 3.452 -11.462 -34.745 1.00 79.88 206 ILE A C 1
ATOM 1609 O O . ILE A 1 206 ? 2.465 -12.092 -35.187 1.00 79.88 206 ILE A O 1
#

Radius of gyration: 20.8 Å; chains: 1; bounding box: 53×31×70 Å